Protein AF-M2P8V6-F1 (afdb_monomer_lite)

Foldseek 3Di:
DDDDDDDDDDDDDDDDDDDDDDDDDDDDDDDDPPPPPDPDPPPPPDDDDDDDDDDDDDDDDDDDDDDDDDDDDDDDPDDPPDPVVVPVPDDDADDPVLLPDACCVVDPPVVQVVLLVVLVVVCCVVPVDQDALVCLLVDLVNVLVSLLSLQVSQDPSDDQDPQSVDSVSSSVVSVHNVSSNVSSVCSVVSGSRSSNCVSVRRDDD

Structure (mmCIF, N/CA/C/O backbone):
data_AF-M2P8V6-F1
#
_entry.id   AF-M2P8V6-F1
#
loop_
_atom_site.group_PDB
_atom_site.id
_atom_site.type_symbol
_atom_site.label_atom_id
_atom_site.label_alt_id
_atom_site.label_comp_id
_atom_site.label_asym_id
_atom_site.label_entity_id
_atom_site.label_seq_id
_atom_site.pdbx_PDB_ins_code
_atom_site.Cartn_x
_atom_site.Cartn_y
_atom_site.Cartn_z
_atom_site.occupancy
_atom_site.B_iso_or_equiv
_atom_site.auth_seq_id
_atom_site.auth_comp_id
_atom_site.auth_asym_id
_atom_site.auth_atom_id
_atom_site.pdbx_PDB_model_num
ATOM 1 N N . MET A 1 1 ? -72.554 19.566 6.704 1.00 51.88 1 MET A N 1
ATOM 2 C CA . MET A 1 1 ? -71.281 19.139 6.091 1.00 51.88 1 MET A CA 1
ATOM 3 C C . MET A 1 1 ? -70.363 18.724 7.228 1.00 51.88 1 MET A C 1
ATOM 5 O O . MET A 1 1 ? -69.806 19.583 7.895 1.00 51.88 1 MET A O 1
ATOM 9 N N . SER A 1 2 ? -70.356 17.428 7.543 1.00 58.38 2 SER A N 1
ATOM 10 C CA . SER A 1 2 ? -69.587 16.847 8.649 1.00 58.38 2 SER A CA 1
ATOM 11 C C . SER A 1 2 ? -68.148 16.598 8.207 1.00 58.38 2 SER A C 1
ATOM 13 O O . SER A 1 2 ? -67.931 15.952 7.185 1.00 58.38 2 SER A O 1
ATOM 15 N N . GLY A 1 3 ? -67.188 17.128 8.966 1.00 57.91 3 GLY A N 1
ATOM 16 C CA . GLY A 1 3 ? -65.759 16.876 8.780 1.00 57.91 3 GLY A CA 1
ATOM 17 C C . GLY A 1 3 ? -65.324 15.526 9.372 1.00 57.91 3 GLY A C 1
ATOM 18 O O . GLY A 1 3 ? -65.994 15.013 10.274 1.00 57.91 3 GLY A O 1
ATOM 19 N N . PRO A 1 4 ? -64.230 14.930 8.867 1.00 63.84 4 PRO A N 1
ATOM 20 C CA . PRO A 1 4 ? -63.758 13.631 9.320 1.00 63.84 4 PRO A CA 1
ATOM 21 C C . PRO A 1 4 ? -63.082 13.703 10.694 1.00 63.84 4 PRO A C 1
ATOM 23 O O . PRO A 1 4 ? -62.292 14.594 11.001 1.00 63.84 4 PRO A O 1
ATOM 26 N N . ASN A 1 5 ? -63.429 12.709 11.504 1.00 57.97 5 ASN A N 1
ATOM 27 C CA . ASN A 1 5 ? -62.987 12.468 12.867 1.00 57.97 5 ASN A CA 1
ATOM 28 C C . ASN A 1 5 ? -61.669 11.672 12.821 1.00 57.97 5 ASN A C 1
ATOM 30 O O . ASN A 1 5 ? -61.663 10.524 12.379 1.00 57.97 5 ASN A O 1
ATOM 34 N N . VAL A 1 6 ? -60.551 12.285 13.217 1.00 65.88 6 VAL A N 1
ATOM 35 C CA . VAL A 1 6 ? -59.232 11.633 13.256 1.00 65.88 6 VAL A CA 1
ATOM 36 C C . VAL A 1 6 ? -59.025 11.041 14.648 1.00 65.88 6 VAL A C 1
ATOM 38 O O . VAL A 1 6 ? -58.855 11.767 15.626 1.00 65.88 6 VAL A O 1
ATOM 41 N N . GLN A 1 7 ? -59.054 9.711 14.741 1.00 67.44 7 GLN A N 1
ATOM 42 C CA . GLN A 1 7 ? -58.733 8.984 15.967 1.00 67.44 7 GLN A CA 1
ATOM 43 C C . GLN A 1 7 ? -57.213 8.875 16.138 1.00 67.44 7 GLN A C 1
ATOM 45 O O . GLN A 1 7 ? -56.509 8.339 15.286 1.00 67.44 7 GLN A O 1
ATOM 50 N N . VAL A 1 8 ? -56.720 9.376 17.270 1.00 63.84 8 VAL A N 1
ATOM 51 C CA . VAL A 1 8 ? -55.327 9.252 17.711 1.00 63.84 8 VAL A CA 1
ATOM 52 C C . VAL A 1 8 ? -55.149 7.895 18.392 1.00 63.84 8 VAL A C 1
ATOM 54 O O . VAL A 1 8 ? -55.662 7.673 19.488 1.00 63.84 8 VAL A O 1
ATOM 57 N N . VAL A 1 9 ? -54.411 6.985 17.756 1.00 67.25 9 VAL A N 1
ATOM 58 C CA . VAL A 1 9 ? -53.999 5.708 18.355 1.00 67.25 9 VAL A CA 1
ATOM 59 C C . VAL A 1 9 ? -52.747 5.954 19.203 1.00 67.25 9 VAL A C 1
ATOM 61 O O . VAL A 1 9 ? -51.675 6.242 18.676 1.00 67.25 9 VAL A O 1
ATOM 64 N N . ARG A 1 10 ? -52.884 5.871 20.533 1.00 62.72 10 ARG A N 1
ATOM 65 C CA . ARG A 1 10 ? -51.756 5.881 21.478 1.00 62.72 10 ARG A CA 1
ATOM 66 C C . ARG A 1 10 ? -51.149 4.479 21.554 1.00 62.72 10 ARG A C 1
ATOM 68 O O . ARG A 1 10 ? -51.825 3.543 21.969 1.00 62.72 10 ARG A O 1
ATOM 75 N N . GLY A 1 11 ? -49.886 4.356 21.151 1.00 63.06 11 GLY A N 1
ATOM 76 C CA . GLY A 1 11 ? -49.085 3.143 21.322 1.00 63.06 11 GLY A CA 1
ATOM 77 C C . GLY A 1 11 ? -48.671 2.898 22.784 1.00 63.06 11 GLY A C 1
ATOM 78 O O . GLY A 1 11 ? -48.750 3.815 23.609 1.00 63.06 11 GLY A O 1
ATOM 79 N N . PRO A 1 12 ? -48.261 1.661 23.116 1.00 65.69 12 PRO A N 1
ATOM 80 C CA . PRO A 1 12 ? -47.999 1.221 24.483 1.00 65.69 12 PRO A CA 1
ATOM 81 C C . PRO A 1 12 ? -46.753 1.879 25.088 1.00 65.69 12 PRO A C 1
ATOM 83 O O . PRO A 1 12 ? -45.728 2.044 24.429 1.00 65.69 12 PRO A O 1
ATOM 86 N N . GLN A 1 13 ? -46.860 2.237 26.369 1.00 56.25 13 GLN A N 1
ATOM 87 C CA . GLN A 1 13 ? -45.758 2.762 27.166 1.00 56.25 13 GLN A CA 1
ATOM 88 C C . GLN A 1 13 ? -44.755 1.651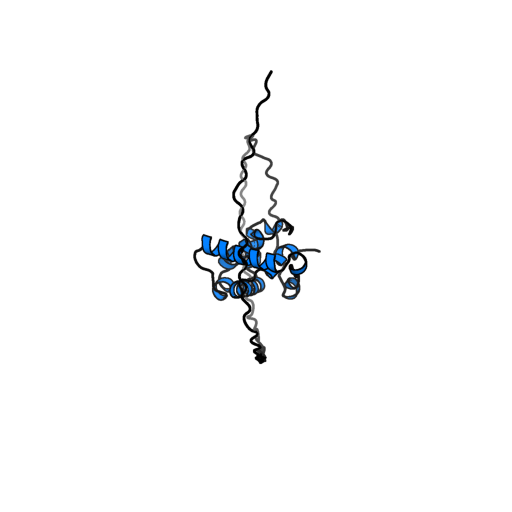 27.489 1.00 56.25 13 GLN A C 1
ATOM 90 O O . GLN A 1 13 ? -45.122 0.627 28.063 1.00 56.25 13 GLN A O 1
ATOM 95 N N . LEU A 1 14 ? -43.493 1.870 27.121 1.00 58.84 14 LEU A N 1
ATOM 96 C CA . LEU A 1 14 ? -42.365 1.050 27.549 1.00 58.84 14 LEU A CA 1
ATOM 97 C C . LEU A 1 14 ? -41.998 1.439 28.980 1.00 58.84 14 LEU A C 1
ATOM 99 O O . LEU A 1 14 ? -41.488 2.527 29.243 1.00 58.84 14 LEU A O 1
ATOM 103 N N . SER A 1 15 ? -42.317 0.535 29.897 1.00 62.66 15 SER A N 1
ATOM 104 C CA . SER A 1 15 ? -41.982 0.611 31.309 1.00 62.66 15 SER A CA 1
ATOM 105 C C . SER A 1 15 ? -40.469 0.629 31.510 1.00 62.66 15 SER A C 1
ATOM 107 O O . SER A 1 15 ? -39.741 -0.213 30.988 1.00 62.66 15 SER A O 1
ATOM 109 N N . HIS A 1 16 ? -40.040 1.593 32.317 1.00 58.75 16 HIS A N 1
ATOM 110 C CA . HIS A 1 16 ? -38.732 1.696 32.944 1.00 58.75 16 HIS A CA 1
ATOM 111 C C . HIS A 1 16 ? -38.284 0.349 33.528 1.00 58.75 16 HIS A C 1
ATOM 113 O O . HIS A 1 16 ? -38.955 -0.208 34.396 1.00 58.75 16 HIS A O 1
ATOM 119 N N . MET A 1 17 ? -37.129 -0.140 33.087 1.00 58.69 17 MET A N 1
ATOM 120 C CA . MET A 1 17 ? -36.418 -1.239 33.730 1.00 58.69 17 MET A CA 1
ATOM 121 C C . MET A 1 17 ? -35.000 -0.738 34.016 1.00 58.69 17 MET A C 1
ATOM 123 O O . MET A 1 17 ? -34.158 -0.680 33.124 1.00 58.69 17 MET A O 1
ATOM 127 N N . GLN A 1 18 ? -34.785 -0.269 35.248 1.00 61.22 18 GLN A N 1
ATOM 128 C CA . GLN A 1 18 ? -33.459 -0.042 35.819 1.00 61.22 18 GLN A CA 1
ATOM 129 C C . GLN A 1 18 ? -32.931 -1.386 36.335 1.00 61.22 18 GLN A C 1
ATOM 131 O O . GLN A 1 18 ? -33.630 -2.034 37.116 1.00 61.22 18 GLN A O 1
ATOM 136 N N . PRO A 1 19 ? -31.720 -1.807 35.953 1.00 65.94 19 PRO A N 1
ATOM 137 C CA . PRO A 1 19 ? -30.948 -2.743 36.744 1.00 65.94 19 PRO A CA 1
ATOM 138 C C . PRO A 1 19 ? -29.992 -1.963 37.653 1.00 65.94 19 PRO A C 1
ATOM 140 O O . PRO A 1 19 ? -28.977 -1.432 37.202 1.00 65.94 19 PRO A O 1
ATOM 143 N N . ASP A 1 20 ? -30.335 -1.919 38.939 1.00 57.00 20 ASP A N 1
ATOM 144 C CA . ASP A 1 20 ? -29.388 -1.661 40.020 1.00 57.00 20 ASP A CA 1
ATOM 145 C C . ASP A 1 20 ? -28.419 -2.848 40.093 1.00 57.00 20 ASP A C 1
ATOM 147 O O . ASP A 1 20 ? -28.770 -3.924 40.578 1.00 57.00 20 ASP A O 1
ATOM 151 N N . HIS A 1 21 ? -27.198 -2.663 39.599 1.00 59.66 21 HIS A N 1
ATOM 152 C CA . HIS A 1 21 ? -26.078 -3.536 39.930 1.00 59.66 21 HIS A CA 1
ATOM 153 C C . HIS A 1 21 ? -24.913 -2.696 40.435 1.00 59.66 21 HIS A C 1
ATOM 155 O O . HIS A 1 21 ? -24.010 -2.294 39.707 1.00 59.66 21 HIS A O 1
ATOM 161 N N . ASP A 1 22 ? -25.000 -2.452 41.736 1.00 55.44 22 ASP A N 1
ATOM 162 C CA . ASP A 1 22 ? -23.905 -2.133 42.630 1.00 55.44 22 ASP A CA 1
ATOM 163 C C . ASP A 1 22 ? -23.050 -3.402 42.809 1.00 55.44 22 ASP A C 1
ATOM 165 O O . ASP A 1 22 ? -23.481 -4.375 43.432 1.00 55.44 22 ASP A O 1
ATOM 169 N N . LEU A 1 23 ? -21.869 -3.435 42.191 1.00 60.88 23 LEU A N 1
ATOM 170 C CA . LEU A 1 23 ? -20.838 -4.437 42.454 1.00 60.88 23 LEU A CA 1
ATOM 171 C C . LEU A 1 23 ? -19.469 -3.756 42.473 1.00 60.88 23 LEU A C 1
ATOM 173 O O . LEU A 1 23 ? -18.824 -3.579 41.447 1.00 60.88 23 LEU A O 1
ATOM 177 N N . GLY A 1 24 ? -19.053 -3.407 43.687 1.00 52.62 24 GLY A N 1
ATOM 178 C CA . GLY A 1 24 ? -17.783 -3.867 44.241 1.00 52.62 24 GLY A CA 1
ATOM 179 C C . GLY A 1 24 ? -16.520 -3.467 43.488 1.00 52.62 24 GLY A C 1
ATOM 180 O O . GLY A 1 24 ? -16.058 -4.169 42.593 1.00 52.62 24 GLY A O 1
ATOM 181 N N . TYR A 1 25 ? -15.901 -2.401 43.985 1.00 50.88 25 TYR A N 1
ATOM 182 C CA . TYR A 1 25 ? -14.478 -2.121 43.859 1.00 50.88 25 TYR A CA 1
ATOM 183 C C . TYR A 1 25 ? -13.637 -3.382 44.118 1.00 50.88 25 TYR A C 1
ATOM 185 O O . TYR A 1 25 ? -13.677 -3.952 45.208 1.00 50.88 25 TYR A O 1
ATOM 193 N N . LEU A 1 26 ? -12.842 -3.781 43.128 1.00 58.66 26 LEU A N 1
ATOM 194 C CA . LEU A 1 26 ? -11.625 -4.555 43.338 1.00 58.66 26 LEU A CA 1
ATOM 195 C C . LEU A 1 26 ? -10.467 -3.711 42.809 1.00 58.66 26 LEU A C 1
ATOM 197 O O . LEU A 1 26 ? -10.142 -3.732 41.624 1.00 58.66 26 LEU A O 1
ATOM 201 N N . GLU A 1 27 ? -9.887 -2.937 43.725 1.00 51.12 27 GLU A N 1
ATOM 202 C CA . GLU A 1 27 ? -8.493 -2.514 43.651 1.00 51.12 27 GLU A CA 1
ATOM 203 C C . GLU A 1 27 ? -7.631 -3.766 43.459 1.00 51.12 27 GLU A C 1
ATOM 205 O O . GLU A 1 27 ? -7.578 -4.634 44.327 1.00 51.12 27 GLU A O 1
ATOM 210 N N . ASN A 1 28 ? -6.964 -3.866 42.314 1.00 59.41 28 ASN A N 1
ATOM 211 C CA . ASN A 1 28 ? -5.775 -4.691 42.172 1.00 59.41 28 ASN A CA 1
ATOM 212 C C . ASN A 1 28 ? -4.669 -3.790 41.635 1.00 59.41 28 ASN A C 1
ATOM 214 O O . ASN A 1 28 ? -4.475 -3.644 40.429 1.00 59.41 28 ASN A O 1
ATOM 218 N N . ASP A 1 29 ? -3.967 -3.178 42.583 1.00 53.47 29 ASP A N 1
ATOM 219 C CA . ASP A 1 29 ? -2.596 -2.727 42.420 1.00 53.47 29 ASP A CA 1
ATOM 220 C C . ASP A 1 29 ? -1.706 -3.921 42.056 1.00 53.47 29 ASP A C 1
ATOM 222 O O . ASP A 1 29 ? -1.505 -4.828 42.865 1.00 53.47 29 ASP A O 1
ATOM 226 N N . ALA A 1 30 ? -1.119 -3.893 40.861 1.00 57.97 30 ALA A N 1
ATOM 227 C CA . ALA A 1 30 ? 0.222 -4.422 40.636 1.00 57.97 30 ALA A CA 1
ATOM 228 C C . ALA A 1 30 ? 0.813 -3.831 39.342 1.00 57.97 30 ALA A C 1
ATOM 230 O O . ALA A 1 30 ? 0.340 -4.151 38.249 1.00 57.97 30 ALA A O 1
ATOM 231 N N . PRO A 1 31 ? 1.869 -3.003 39.424 1.00 56.69 31 PRO A N 1
ATOM 232 C CA . PRO A 1 31 ? 2.644 -2.614 38.257 1.00 56.69 31 PRO A CA 1
ATOM 233 C C . PRO A 1 31 ? 3.556 -3.779 37.853 1.00 56.69 31 PRO A C 1
ATOM 235 O O . PRO A 1 31 ? 4.518 -4.089 38.555 1.00 56.69 31 PRO A O 1
ATOM 238 N N . SER A 1 32 ? 3.288 -4.431 36.717 1.00 50.69 32 SER A N 1
ATOM 239 C CA . SER A 1 32 ? 4.299 -5.291 36.097 1.00 50.69 32 SER A CA 1
ATOM 240 C C . SER A 1 32 ? 5.254 -4.415 35.292 1.00 50.69 32 SER A C 1
ATOM 242 O O . SER A 1 32 ? 4.956 -3.990 34.176 1.00 50.69 32 SER A O 1
ATOM 244 N N . THR A 1 33 ? 6.407 -4.135 35.882 1.00 53.59 33 THR A N 1
ATOM 245 C CA . THR A 1 33 ? 7.616 -3.694 35.194 1.00 53.59 33 THR A CA 1
ATOM 246 C C . THR A 1 33 ? 7.959 -4.693 34.091 1.00 53.59 33 THR A C 1
ATOM 248 O O . THR A 1 33 ? 8.507 -5.762 34.350 1.00 53.59 33 THR A O 1
ATOM 251 N N . TYR A 1 34 ? 7.636 -4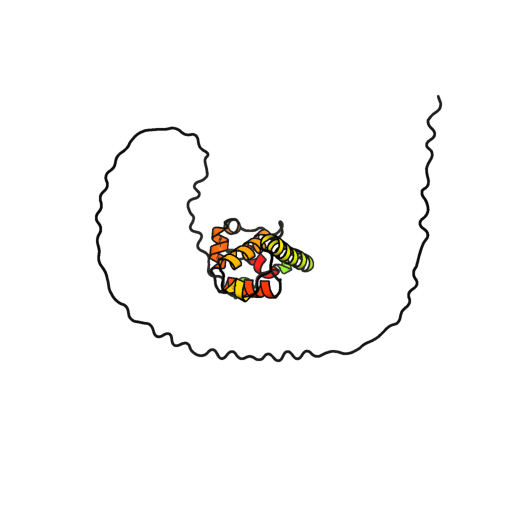.349 32.845 1.00 47.22 34 TYR A N 1
ATOM 252 C CA . TYR A 1 34 ? 8.252 -4.988 31.691 1.00 47.22 34 TYR A CA 1
ATOM 253 C C . TYR A 1 34 ? 9.597 -4.295 31.457 1.00 47.22 34 TYR A C 1
ATOM 255 O O . TYR A 1 34 ? 9.673 -3.250 30.810 1.00 47.22 34 TYR A O 1
ATOM 263 N N . SER A 1 35 ? 10.647 -4.848 32.067 1.00 54.28 35 SER A N 1
ATOM 264 C CA . SER A 1 35 ? 12.033 -4.566 31.695 1.00 54.28 35 SER A CA 1
ATOM 265 C C . SER A 1 35 ? 12.248 -5.050 30.264 1.00 54.28 35 SER A C 1
ATOM 267 O O . SER A 1 35 ? 12.421 -6.241 30.022 1.00 54.28 35 SER A O 1
ATOM 269 N N . SER A 1 36 ? 12.204 -4.120 29.315 1.00 54.72 36 SER A N 1
ATOM 270 C CA . SER A 1 36 ? 12.684 -4.338 27.954 1.00 54.72 36 SER A CA 1
ATOM 271 C C . SER A 1 36 ? 14.189 -4.072 27.924 1.00 54.72 36 SER A C 1
ATOM 273 O O . SER A 1 36 ? 14.628 -3.017 27.475 1.00 54.72 36 SER A O 1
ATO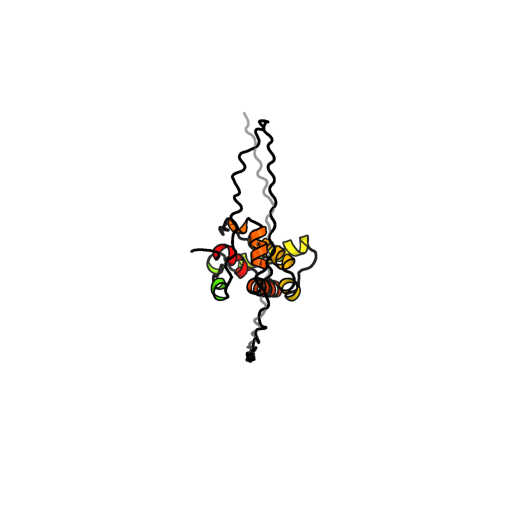M 275 N N . GLU A 1 37 ? 14.971 -5.021 28.434 1.00 63.31 37 GLU A N 1
ATOM 276 C CA . GLU A 1 37 ? 16.395 -5.136 28.117 1.00 63.31 37 GLU A CA 1
ATOM 277 C C . GLU A 1 37 ? 16.505 -5.786 26.730 1.00 63.31 37 GLU A C 1
ATOM 279 O O . GLU A 1 37 ? 16.457 -7.005 26.594 1.00 63.31 37 GLU A O 1
ATOM 284 N N . PHE A 1 38 ? 16.582 -4.956 25.692 1.00 46.56 38 PHE A N 1
ATOM 285 C CA . PHE A 1 38 ? 17.080 -5.342 24.371 1.00 46.56 38 PHE A CA 1
ATOM 286 C C . PHE A 1 38 ? 18.173 -4.341 23.988 1.00 46.56 38 PHE A C 1
ATOM 288 O O . PHE A 1 38 ? 17.995 -3.482 23.127 1.00 46.56 38 PHE A O 1
ATOM 295 N N . ASP A 1 39 ? 19.295 -4.441 24.699 1.00 55.41 39 ASP A N 1
ATOM 296 C CA . ASP A 1 39 ? 20.601 -4.056 24.177 1.00 55.41 39 ASP A CA 1
ATOM 297 C C . ASP A 1 39 ? 21.093 -5.223 23.313 1.00 55.41 39 ASP A C 1
ATOM 299 O O . ASP A 1 39 ? 21.763 -6.130 23.798 1.00 55.41 39 ASP A O 1
ATOM 303 N N . ASP A 1 40 ? 20.720 -5.221 22.034 1.00 56.84 40 ASP A N 1
ATOM 304 C CA . ASP A 1 40 ? 21.456 -5.966 21.013 1.00 56.84 40 ASP A CA 1
ATOM 305 C C . ASP A 1 40 ? 22.242 -4.944 20.184 1.00 56.84 40 ASP A C 1
ATOM 307 O O . ASP A 1 40 ? 21.760 -4.380 19.196 1.00 56.84 40 ASP A O 1
ATOM 311 N N . GLU A 1 41 ? 23.473 -4.689 20.634 1.00 57.66 41 GLU A N 1
ATOM 312 C CA . GLU A 1 41 ? 24.567 -4.206 19.795 1.00 57.66 41 GLU A CA 1
ATOM 313 C C . GLU A 1 41 ? 24.711 -5.164 18.605 1.00 57.66 41 GLU A C 1
ATOM 315 O O . GLU A 1 41 ? 25.293 -6.244 18.703 1.00 57.66 41 GLU A O 1
ATOM 320 N N . VAL A 1 42 ? 24.174 -4.778 17.451 1.00 56.41 42 VAL A N 1
ATOM 321 C CA . VAL A 1 42 ? 24.564 -5.403 16.189 1.00 56.41 42 VAL A CA 1
ATOM 322 C C . VAL A 1 42 ? 25.919 -4.843 15.779 1.00 56.41 42 VAL A C 1
ATOM 324 O O . VAL A 1 42 ? 26.028 -3.782 15.167 1.00 56.41 42 VAL A O 1
ATOM 327 N N . ASP A 1 43 ? 26.950 -5.592 16.157 1.00 53.81 43 ASP A N 1
ATOM 328 C CA . ASP A 1 43 ? 28.332 -5.448 15.717 1.00 53.81 43 ASP A CA 1
ATOM 329 C C . ASP A 1 43 ? 28.369 -5.466 14.176 1.00 53.81 43 ASP A C 1
ATOM 331 O O . ASP A 1 43 ? 28.192 -6.500 13.521 1.00 53.81 43 ASP A O 1
ATOM 335 N N . LEU A 1 44 ? 28.523 -4.282 13.577 1.00 51.91 44 LEU A N 1
ATOM 336 C CA . LEU A 1 44 ? 28.629 -4.081 12.133 1.00 51.91 44 LEU A CA 1
ATOM 337 C C . LEU A 1 44 ? 30.011 -4.567 11.679 1.00 51.91 44 LEU A C 1
ATOM 339 O O . LEU A 1 44 ? 30.949 -3.793 11.484 1.00 51.91 44 LEU A O 1
ATOM 343 N N . ALA A 1 45 ? 30.139 -5.885 11.534 1.00 56.16 45 ALA A N 1
ATOM 344 C CA . ALA A 1 45 ? 31.318 -6.511 10.971 1.00 56.16 45 ALA A CA 1
ATOM 345 C C . ALA A 1 45 ? 31.553 -5.991 9.544 1.00 56.16 45 ALA A C 1
ATOM 347 O O . ALA A 1 45 ? 30.763 -6.187 8.622 1.00 56.16 45 ALA A O 1
ATOM 348 N N . HIS A 1 46 ? 32.679 -5.299 9.430 1.00 51.78 46 HIS A N 1
ATOM 349 C CA . HIS A 1 46 ? 33.389 -4.834 8.253 1.00 51.78 46 HIS A CA 1
ATOM 350 C C . HIS A 1 46 ? 33.295 -5.814 7.065 1.00 51.78 46 HIS A C 1
ATOM 352 O O . HIS A 1 46 ? 34.018 -6.807 7.002 1.00 51.78 46 HIS A O 1
ATOM 358 N N . VAL A 1 47 ? 32.411 -5.525 6.104 1.00 47.75 47 VAL A N 1
ATOM 359 C CA . VAL A 1 47 ? 32.407 -6.197 4.799 1.00 47.75 47 VAL A CA 1
ATOM 360 C C . VAL A 1 47 ? 33.461 -5.516 3.934 1.00 47.75 47 VAL A C 1
ATOM 362 O O . VAL A 1 47 ? 33.249 -4.421 3.416 1.00 47.75 47 VAL A O 1
ATOM 365 N N . VAL A 1 48 ? 34.618 -6.164 3.817 1.00 55.25 48 VAL A N 1
ATOM 366 C CA . VAL A 1 48 ? 35.625 -5.856 2.801 1.00 55.25 48 VAL A CA 1
ATOM 367 C C . VAL A 1 48 ? 35.040 -6.288 1.459 1.00 55.25 48 VAL A C 1
ATOM 369 O O . VAL A 1 48 ? 34.904 -7.478 1.185 1.00 55.25 48 VAL A O 1
ATOM 372 N N . VAL A 1 49 ? 34.629 -5.310 0.656 1.00 56.06 49 VAL A N 1
ATOM 373 C CA . VAL A 1 49 ? 34.291 -5.513 -0.753 1.00 56.06 49 VAL A CA 1
ATOM 374 C C . VAL A 1 49 ? 35.617 -5.567 -1.505 1.00 56.06 49 VAL A C 1
ATOM 376 O O . VAL A 1 49 ? 36.253 -4.537 -1.708 1.00 56.06 49 VAL A O 1
ATOM 379 N N . GLU A 1 50 ? 36.070 -6.771 -1.850 1.00 59.38 50 GLU A N 1
ATOM 380 C CA . GLU A 1 50 ? 37.111 -6.939 -2.864 1.00 59.38 50 GLU A CA 1
ATOM 381 C C . GLU A 1 50 ? 36.459 -6.743 -4.239 1.00 59.38 50 GLU A C 1
ATOM 383 O O . GLU A 1 50 ? 35.566 -7.499 -4.625 1.00 59.38 50 GLU A O 1
ATOM 388 N N . GLU A 1 51 ? 36.865 -5.681 -4.937 1.00 65.25 51 GLU A N 1
ATOM 389 C CA . GLU A 1 51 ? 36.510 -5.423 -6.334 1.00 65.25 51 GLU A CA 1
ATOM 390 C C . GLU A 1 51 ? 37.177 -6.470 -7.241 1.00 65.25 51 GLU A C 1
ATOM 392 O O . GLU A 1 51 ? 38.397 -6.635 -7.172 1.00 65.25 51 GLU A O 1
ATOM 397 N N . PRO A 1 52 ? 36.427 -7.179 -8.101 1.00 63.47 52 PRO A N 1
ATOM 398 C CA . PRO A 1 52 ? 37.022 -7.926 -9.196 1.00 63.47 52 PRO A CA 1
ATOM 399 C C . PRO A 1 52 ? 37.268 -7.021 -10.410 1.00 63.47 52 PRO A C 1
ATOM 401 O O . PRO A 1 52 ? 36.369 -6.325 -10.881 1.00 63.47 52 PRO A O 1
ATOM 404 N N . ASP A 1 53 ? 38.506 -7.100 -10.898 1.00 54.44 53 ASP A N 1
ATOM 405 C CA . ASP A 1 53 ? 39.062 -6.453 -12.084 1.00 54.44 53 ASP A CA 1
ATOM 406 C C . ASP A 1 53 ? 38.211 -6.607 -13.362 1.00 54.44 53 ASP A C 1
ATOM 408 O O . ASP A 1 53 ? 37.662 -7.674 -13.657 1.00 54.44 53 ASP A O 1
ATOM 412 N N . ASP A 1 54 ? 38.198 -5.529 -14.154 1.00 56.88 54 ASP A N 1
ATOM 413 C CA . ASP A 1 54 ? 37.696 -5.434 -15.529 1.00 56.88 54 ASP A CA 1
ATOM 414 C C . ASP A 1 54 ? 38.150 -6.590 -16.432 1.00 56.88 54 ASP A C 1
ATOM 416 O O . ASP A 1 54 ? 39.317 -7.005 -16.400 1.00 56.88 54 ASP A O 1
ATOM 420 N N . PRO A 1 55 ? 37.286 -7.007 -17.378 1.00 61.19 55 PRO A N 1
ATOM 421 C CA . PRO A 1 55 ? 37.834 -7.300 -18.696 1.00 61.19 55 PRO A CA 1
ATOM 422 C C . PRO A 1 55 ? 36.952 -6.872 -19.892 1.00 61.19 55 PRO A C 1
ATOM 424 O O . PRO A 1 55 ? 35.841 -7.352 -20.094 1.00 61.19 55 PRO A O 1
ATOM 427 N N . VAL A 1 56 ? 37.617 -6.087 -20.748 1.00 59.28 56 VAL A N 1
ATOM 428 C CA . VAL A 1 56 ? 37.651 -6.050 -22.229 1.00 59.28 56 VAL A CA 1
ATOM 429 C C . VAL A 1 56 ? 36.450 -5.593 -23.068 1.00 59.28 56 VAL A C 1
ATOM 431 O O . VAL A 1 56 ? 35.387 -6.207 -23.116 1.00 59.28 56 VAL A O 1
ATOM 434 N N . ASP A 1 57 ? 36.773 -4.586 -23.888 1.00 52.19 57 ASP A N 1
ATOM 435 C CA . ASP A 1 57 ? 36.185 -4.224 -25.175 1.00 52.19 57 ASP A CA 1
ATOM 436 C C . ASP A 1 57 ? 35.783 -5.430 -26.040 1.00 52.19 57 ASP A C 1
ATOM 438 O O . ASP A 1 57 ? 36.584 -6.333 -26.303 1.00 52.19 57 ASP A O 1
ATOM 442 N N . SER A 1 58 ? 34.578 -5.363 -26.610 1.00 58.50 58 SER A N 1
ATOM 443 C CA . SER A 1 58 ? 34.280 -6.043 -27.871 1.00 58.50 58 SER A CA 1
ATOM 444 C C . SER A 1 58 ? 33.507 -5.122 -28.812 1.00 58.50 58 SER A C 1
ATOM 446 O O . SER A 1 58 ? 32.323 -4.838 -28.658 1.00 58.50 58 SER A O 1
ATOM 448 N N . ASP A 1 59 ? 34.274 -4.647 -29.783 1.00 53.53 59 ASP A N 1
ATOM 449 C CA . ASP A 1 59 ? 33.894 -4.053 -31.052 1.00 53.53 59 ASP A CA 1
ATOM 450 C C . ASP A 1 59 ? 33.072 -5.061 -31.877 1.00 53.53 59 ASP A C 1
ATOM 452 O O . ASP A 1 59 ? 33.548 -6.164 -32.159 1.00 53.53 59 ASP A O 1
ATOM 456 N N . TYR A 1 60 ? 31.841 -4.709 -32.255 1.00 59.62 60 TYR A N 1
ATOM 457 C CA . TYR A 1 60 ? 31.154 -5.356 -33.374 1.00 59.62 60 TYR A CA 1
ATOM 458 C C . TYR A 1 60 ? 30.151 -4.393 -34.012 1.00 59.62 60 TYR A C 1
ATOM 460 O O . TYR A 1 60 ? 29.066 -4.137 -33.487 1.00 59.62 60 TYR A O 1
ATOM 468 N N . GLY A 1 61 ? 30.548 -3.846 -35.160 1.00 51.12 61 GLY A N 1
ATOM 469 C CA . GLY A 1 61 ? 29.675 -3.091 -36.044 1.00 51.12 61 GLY A CA 1
ATOM 470 C C . GLY A 1 61 ? 28.525 -3.942 -36.582 1.00 51.12 61 GLY A C 1
ATOM 471 O O . GLY A 1 61 ? 28.654 -5.148 -36.793 1.00 51.12 61 GLY A O 1
ATOM 472 N N . SER A 1 62 ? 27.401 -3.282 -36.840 1.00 61.44 62 SER A N 1
ATOM 473 C CA . SER A 1 62 ? 26.355 -3.819 -37.699 1.00 61.44 62 SER A CA 1
ATOM 474 C C . SER A 1 62 ? 25.769 -2.675 -38.512 1.00 61.44 62 SER A C 1
ATOM 476 O O . SER A 1 62 ? 24.956 -1.893 -38.024 1.00 61.44 62 SER A O 1
ATOM 478 N N . ASP A 1 63 ? 26.223 -2.595 -39.757 1.00 54.00 63 ASP A N 1
ATOM 479 C CA . ASP A 1 63 ? 25.524 -1.915 -40.833 1.00 54.00 63 ASP A CA 1
ATOM 480 C C . ASP A 1 63 ? 24.247 -2.708 -41.140 1.00 54.00 63 ASP A C 1
ATOM 482 O O . ASP A 1 63 ? 24.326 -3.901 -41.435 1.00 54.00 63 ASP A O 1
ATOM 486 N N . ASP A 1 64 ? 23.079 -2.069 -41.117 1.00 59.44 64 ASP A N 1
ATOM 487 C CA . ASP A 1 64 ? 21.993 -2.496 -41.998 1.00 59.44 64 ASP A CA 1
ATOM 488 C C . ASP A 1 64 ? 21.148 -1.295 -42.423 1.00 59.44 64 ASP A C 1
ATOM 490 O O . ASP A 1 64 ? 20.559 -0.575 -41.613 1.00 59.44 64 ASP A O 1
ATOM 494 N N . ALA A 1 65 ? 21.156 -1.065 -43.729 1.00 56.91 65 ALA A N 1
ATOM 495 C CA . ALA A 1 65 ? 20.391 -0.049 -44.415 1.00 56.91 65 ALA A CA 1
ATOM 496 C C . ALA A 1 65 ? 19.100 -0.699 -44.914 1.00 56.91 65 ALA A C 1
ATOM 498 O O . ALA A 1 65 ? 19.139 -1.616 -45.731 1.00 56.91 65 ALA A O 1
ATOM 499 N N . SER A 1 66 ? 17.949 -0.186 -44.481 1.00 55.66 66 SER A N 1
ATOM 500 C CA . SER A 1 66 ? 16.669 -0.532 -45.095 1.00 55.66 66 SER A CA 1
ATOM 501 C C . SER A 1 66 ? 15.943 0.734 -45.524 1.00 55.66 66 SER A C 1
ATOM 503 O O . SER A 1 66 ? 15.327 1.438 -44.728 1.00 55.66 66 SER A O 1
ATOM 505 N N . GLU A 1 67 ? 16.059 1.023 -46.818 1.00 57.41 67 GLU A N 1
ATOM 506 C CA . GLU A 1 67 ? 15.175 1.928 -47.538 1.00 57.41 67 GLU A CA 1
ATOM 507 C C . GLU A 1 67 ? 13.916 1.146 -47.934 1.00 57.41 67 GLU A C 1
ATOM 509 O O . GLU A 1 67 ? 13.992 0.124 -48.617 1.00 57.41 67 GLU A O 1
ATOM 514 N N . GLY A 1 68 ? 12.750 1.620 -47.499 1.00 49.50 68 GLY A N 1
ATOM 515 C CA . GLY A 1 68 ? 11.468 0.970 -47.752 1.00 49.50 68 GLY A CA 1
ATOM 516 C C . GLY A 1 68 ? 10.317 1.965 -47.692 1.00 49.50 68 GLY A C 1
ATOM 517 O O . GLY A 1 68 ? 9.679 2.133 -46.662 1.00 49.50 68 GLY A O 1
ATOM 518 N N . SER A 1 69 ? 10.092 2.632 -48.821 1.00 55.38 69 SER A N 1
ATOM 519 C CA . SER A 1 69 ? 8.922 3.450 -49.156 1.00 55.38 69 SER A CA 1
ATOM 520 C C . SER A 1 69 ? 7.624 2.641 -49.099 1.00 55.38 69 SER A C 1
ATOM 522 O O . SER A 1 69 ? 7.595 1.568 -49.693 1.00 55.38 69 SER A O 1
ATOM 524 N N . LEU A 1 70 ? 6.558 3.197 -48.504 1.00 59.28 70 LEU A N 1
ATOM 525 C CA . LEU A 1 70 ? 5.174 3.058 -48.980 1.00 59.28 70 LEU A CA 1
ATOM 526 C C . LEU A 1 70 ? 4.353 4.299 -48.581 1.00 59.28 70 LEU A C 1
ATOM 528 O O . LEU A 1 70 ? 4.211 4.619 -47.404 1.00 59.28 70 LEU A O 1
ATOM 532 N N . ASP A 1 71 ? 3.851 4.983 -49.604 1.00 54.66 71 ASP A N 1
ATOM 533 C CA . ASP A 1 71 ? 2.781 5.979 -49.554 1.00 54.66 71 ASP A CA 1
ATOM 534 C C . ASP A 1 71 ? 1.410 5.306 -49.327 1.00 54.66 71 ASP A C 1
ATOM 536 O O . ASP A 1 71 ? 1.220 4.135 -49.662 1.00 54.66 71 ASP A O 1
ATOM 540 N N . ASP A 1 72 ? 0.451 6.140 -48.916 1.00 54.25 72 ASP A N 1
ATOM 541 C CA . ASP A 1 72 ? -0.987 6.084 -49.238 1.00 54.25 72 ASP A CA 1
ATOM 542 C C . ASP A 1 72 ? -1.995 5.625 -48.152 1.00 54.25 72 ASP A C 1
ATOM 544 O O . ASP A 1 72 ? -2.244 4.448 -47.905 1.00 54.25 72 ASP A O 1
ATOM 548 N N . THR A 1 73 ? -2.576 6.664 -47.540 1.00 57.06 73 THR A N 1
ATOM 549 C CA . THR A 1 73 ? -3.974 6.914 -47.136 1.00 57.06 73 THR A CA 1
ATOM 550 C C . THR A 1 73 ? -4.852 5.817 -46.516 1.00 57.06 73 THR A C 1
ATOM 552 O O . THR A 1 73 ? -5.344 4.903 -47.171 1.00 57.06 73 THR A O 1
ATOM 555 N N . SER A 1 74 ? -5.285 6.090 -45.281 1.00 59.78 74 SER A N 1
ATOM 556 C CA . SER A 1 74 ? -6.695 5.945 -44.896 1.00 59.78 74 SER A CA 1
ATOM 557 C C . SER A 1 74 ? -6.997 6.741 -43.627 1.00 59.78 74 SER A C 1
ATOM 559 O O . SER A 1 74 ? -6.426 6.496 -42.568 1.00 59.78 74 SER A O 1
ATOM 561 N N . ASP A 1 75 ? -7.897 7.701 -43.802 1.00 56.06 75 ASP A N 1
ATOM 562 C CA . ASP A 1 75 ? -8.628 8.477 -42.805 1.00 56.06 75 ASP A CA 1
ATOM 563 C C . ASP A 1 75 ? -9.357 7.515 -41.842 1.00 56.06 75 ASP A C 1
ATOM 565 O O . ASP A 1 75 ? -10.268 6.799 -42.265 1.00 56.06 75 ASP A O 1
ATOM 569 N N . ASP A 1 76 ? -8.961 7.469 -40.568 1.00 56.94 76 ASP A N 1
ATOM 570 C CA . ASP A 1 76 ? -9.789 6.900 -39.500 1.00 56.94 76 ASP A CA 1
ATOM 571 C C . ASP A 1 76 ? -9.849 7.884 -38.335 1.00 56.94 76 ASP A C 1
ATOM 573 O O . ASP A 1 76 ? -8.855 8.223 -37.693 1.00 56.94 76 ASP A O 1
ATOM 577 N N . SER A 1 77 ? -11.059 8.384 -38.108 1.00 64.12 77 SER A N 1
ATOM 578 C CA . SER A 1 77 ? -11.414 9.241 -36.987 1.00 64.12 77 SER A CA 1
ATOM 579 C C . SER A 1 77 ? -11.428 8.408 -35.707 1.00 64.12 77 SER A C 1
ATOM 581 O O . SER A 1 77 ? -12.479 7.950 -35.262 1.00 64.12 77 SER A O 1
ATOM 583 N N . GLY A 1 78 ? -10.256 8.216 -35.111 1.00 50.28 78 GLY A N 1
ATOM 584 C CA . GLY A 1 78 ? -10.078 7.546 -33.831 1.00 50.28 78 GLY A CA 1
ATOM 585 C C . GLY A 1 78 ? -9.478 8.509 -32.821 1.00 50.28 78 GLY A C 1
ATOM 586 O O . GLY A 1 78 ? -8.302 8.814 -32.920 1.00 50.28 78 GLY A O 1
ATOM 587 N N . ALA A 1 79 ? -10.328 8.995 -31.912 1.00 54.16 79 ALA A N 1
ATOM 588 C CA . ALA A 1 79 ? -10.031 9.584 -30.606 1.00 54.16 79 ALA A CA 1
ATOM 589 C C . ALA A 1 79 ? -8.608 10.132 -30.385 1.00 54.16 79 ALA A C 1
ATOM 591 O O . ALA A 1 79 ? -7.644 9.378 -30.308 1.00 54.16 79 ALA A O 1
ATOM 592 N N . ASP A 1 80 ? -8.551 11.440 -30.141 1.00 47.56 80 ASP A N 1
ATOM 593 C CA . ASP A 1 80 ? -7.483 12.164 -29.445 1.00 47.56 80 ASP A CA 1
ATOM 594 C C . ASP A 1 80 ? -7.261 11.517 -28.053 1.00 47.56 80 ASP A C 1
ATOM 596 O O . ASP A 1 80 ? -7.750 11.985 -27.025 1.00 47.56 80 ASP A O 1
ATOM 600 N N . PHE A 1 81 ? -6.636 10.338 -28.025 1.00 53.94 81 PHE A N 1
ATOM 601 C CA . PHE A 1 81 ? -5.944 9.840 -26.852 1.00 53.94 81 PHE A CA 1
ATOM 602 C C . PHE A 1 81 ? -4.671 10.650 -26.824 1.00 53.94 81 PHE A C 1
ATOM 604 O O . PHE A 1 81 ? -3.786 10.454 -27.656 1.00 53.94 81 PHE A O 1
ATOM 611 N N . GLU A 1 82 ? -4.681 11.622 -25.918 1.00 54.16 82 GLU A N 1
ATOM 612 C CA . GLU A 1 82 ? -3.526 12.413 -25.550 1.00 54.16 82 GLU A CA 1
ATOM 613 C C . GLU A 1 82 ? -2.284 11.530 -25.602 1.00 54.16 82 GLU A C 1
ATOM 615 O O . GLU A 1 82 ? -2.279 10.416 -25.078 1.00 54.16 82 GLU A O 1
ATOM 620 N N . ASP A 1 83 ? -1.286 12.041 -26.313 1.00 47.44 83 ASP A N 1
ATOM 621 C CA . ASP A 1 83 ? 0.105 11.632 -26.295 1.00 47.44 83 ASP A CA 1
ATOM 622 C C . ASP A 1 83 ? 0.532 11.334 -24.846 1.00 47.44 83 ASP A C 1
ATOM 624 O O . ASP A 1 83 ? 1.052 12.195 -24.133 1.00 47.44 83 ASP A O 1
ATOM 628 N N . ASP A 1 84 ? 0.281 10.094 -24.405 1.00 52.91 84 ASP A N 1
ATOM 629 C CA . ASP A 1 84 ? 0.906 9.410 -23.275 1.00 52.91 84 ASP A CA 1
ATOM 630 C C . ASP A 1 84 ? 2.361 9.195 -23.699 1.00 52.91 84 ASP A C 1
ATOM 632 O O . ASP A 1 84 ? 2.846 8.078 -23.879 1.00 52.91 84 ASP A O 1
ATOM 636 N N . SER A 1 85 ? 3.062 10.304 -23.944 1.00 50.91 85 SER A N 1
ATOM 637 C CA . SER A 1 85 ? 4.503 10.329 -23.996 1.00 50.91 85 SER A CA 1
ATOM 638 C C . SER A 1 85 ? 4.926 9.617 -22.725 1.00 50.91 85 SER A C 1
ATOM 640 O O . SER A 1 85 ? 4.611 10.078 -21.623 1.00 50.91 85 SER A O 1
ATOM 642 N N . ASP A 1 86 ? 5.503 8.426 -22.920 1.00 52.47 86 ASP A N 1
ATOM 643 C CA . ASP A 1 86 ? 6.064 7.528 -21.923 1.00 52.47 86 ASP A CA 1
ATOM 644 C C . ASP A 1 86 ? 7.037 8.340 -21.074 1.00 52.47 86 ASP A C 1
ATOM 646 O O . ASP A 1 86 ? 8.253 8.335 -21.268 1.00 52.47 86 ASP A O 1
ATOM 650 N N . THR A 1 87 ? 6.492 9.135 -20.162 1.00 52.84 87 THR A N 1
ATOM 651 C CA . THR A 1 87 ? 7.267 9.977 -19.287 1.00 52.84 87 THR A CA 1
ATOM 652 C C . THR A 1 87 ? 7.794 8.966 -18.307 1.00 52.84 87 THR A C 1
ATOM 654 O O . THR A 1 87 ? 7.063 8.513 -17.426 1.00 52.84 87 THR A O 1
ATOM 657 N N . ILE A 1 88 ? 9.017 8.500 -18.574 1.00 59.03 88 ILE A N 1
ATOM 658 C CA . ILE A 1 88 ? 9.717 7.500 -17.782 1.00 59.03 88 ILE A CA 1
ATOM 659 C C . ILE A 1 88 ? 9.822 8.091 -16.386 1.00 59.03 88 ILE A C 1
ATOM 661 O O . ILE A 1 88 ? 10.719 8.874 -16.074 1.00 59.03 88 ILE A O 1
ATOM 665 N N . TRP A 1 89 ? 8.831 7.777 -15.564 1.00 69.06 89 TRP A N 1
ATOM 666 C CA . TRP A 1 89 ? 8.801 8.192 -14.188 1.00 69.06 89 TRP A CA 1
ATOM 667 C C . TRP A 1 89 ? 9.882 7.384 -13.487 1.00 69.06 89 TRP A C 1
ATOM 669 O O . TRP A 1 89 ? 9.785 6.163 -13.349 1.00 69.06 89 TRP A O 1
ATOM 679 N N . VAL A 1 90 ? 10.965 8.060 -13.120 1.00 70.69 90 VAL A N 1
ATOM 680 C CA . VAL A 1 90 ? 12.066 7.435 -12.399 1.00 70.69 90 VAL A CA 1
ATOM 681 C C . VAL A 1 90 ? 11.761 7.544 -10.921 1.00 70.69 90 VAL A C 1
ATOM 683 O O . VAL A 1 90 ? 11.685 8.635 -10.358 1.00 70.69 90 VAL A O 1
ATOM 686 N N . ALA A 1 91 ? 11.596 6.387 -10.296 1.00 71.12 91 ALA A N 1
ATOM 687 C CA . ALA A 1 91 ? 11.366 6.310 -8.876 1.00 71.12 91 ALA A CA 1
ATOM 688 C C . ALA A 1 91 ? 12.607 6.795 -8.091 1.00 71.12 91 ALA A C 1
ATOM 690 O O . ALA A 1 91 ? 13.602 6.079 -7.990 1.00 71.12 91 ALA A O 1
ATOM 691 N N . SER A 1 92 ? 12.537 7.978 -7.474 1.00 74.62 92 SER A N 1
ATOM 692 C CA . SER A 1 92 ? 13.392 8.387 -6.355 1.00 74.62 92 SER A CA 1
ATOM 693 C C . SER A 1 92 ? 13.585 7.285 -5.296 1.00 74.62 92 SER A C 1
ATOM 695 O O . SER A 1 92 ? 12.643 6.639 -4.815 1.00 74.62 92 SER A O 1
ATOM 697 N N . THR A 1 93 ? 14.836 7.094 -4.884 1.00 79.31 93 THR A N 1
ATOM 698 C CA . THR A 1 93 ? 15.204 6.158 -3.816 1.00 79.31 93 THR A CA 1
ATOM 699 C C . THR A 1 93 ? 14.640 6.630 -2.475 1.00 79.31 93 THR A C 1
ATOM 701 O O . THR A 1 93 ? 14.988 7.711 -2.002 1.00 79.31 93 THR A O 1
ATOM 704 N N . ILE A 1 94 ? 13.797 5.812 -1.839 1.00 76.12 94 ILE A N 1
ATOM 705 C CA . ILE A 1 94 ? 13.267 6.061 -0.493 1.00 76.12 94 ILE A CA 1
ATOM 706 C C . ILE A 1 94 ? 14.408 5.929 0.519 1.00 76.12 94 ILE A C 1
ATOM 708 O O . ILE A 1 94 ? 15.108 4.916 0.544 1.00 76.12 94 ILE A O 1
ATOM 712 N N . ARG A 1 95 ? 14.593 6.916 1.401 1.00 75.69 95 ARG A N 1
ATOM 713 C CA . ARG A 1 95 ? 15.500 6.796 2.556 1.00 75.69 95 ARG A CA 1
ATOM 714 C C . ARG A 1 95 ? 14.697 6.646 3.852 1.00 75.69 95 ARG A C 1
ATOM 716 O O . ARG A 1 95 ? 13.533 7.018 3.902 1.00 75.69 95 ARG A O 1
ATOM 723 N N . PRO A 1 96 ? 15.291 6.155 4.952 1.00 70.31 96 PRO A N 1
ATOM 724 C CA . PRO A 1 96 ? 14.572 6.009 6.222 1.00 70.31 96 PRO A CA 1
ATOM 725 C C . PRO A 1 96 ? 13.953 7.318 6.740 1.00 70.31 96 PRO A C 1
ATOM 727 O O . PRO A 1 96 ? 12.811 7.326 7.183 1.00 70.31 96 PRO A O 1
ATOM 730 N N . VAL A 1 97 ? 14.689 8.431 6.626 1.00 70.69 97 VAL A N 1
ATOM 731 C CA . VAL A 1 97 ? 14.254 9.773 7.068 1.00 70.69 97 VAL A CA 1
ATOM 732 C C . VAL A 1 97 ? 13.032 10.290 6.308 1.00 70.69 97 VAL A C 1
ATOM 734 O O . VAL A 1 97 ? 12.254 11.089 6.818 1.00 70.69 97 VAL A O 1
ATOM 737 N N . ASP A 1 98 ? 12.849 9.810 5.086 1.00 66.25 98 ASP A N 1
ATOM 738 C CA . ASP A 1 98 ? 11.778 10.232 4.198 1.00 66.25 98 ASP A CA 1
ATOM 739 C C . ASP A 1 98 ? 10.407 9.675 4.638 1.00 66.25 98 ASP A C 1
ATOM 741 O O . ASP A 1 98 ? 9.354 10.171 4.244 1.00 66.25 98 ASP A O 1
ATOM 745 N N . LEU A 1 99 ? 10.416 8.667 5.513 1.00 64.88 99 LEU A N 1
ATOM 746 C CA . LEU A 1 99 ? 9.235 7.954 5.997 1.00 64.88 99 LEU A CA 1
ATOM 747 C C . LEU A 1 99 ? 8.728 8.462 7.353 1.00 64.88 99 LEU A C 1
ATOM 749 O O . LEU A 1 99 ? 7.724 7.957 7.857 1.00 64.88 99 LEU A O 1
ATOM 753 N N . ASP A 1 100 ? 9.388 9.462 7.944 1.00 66.31 100 ASP A N 1
ATOM 754 C CA . ASP A 1 100 ? 9.009 10.038 9.243 1.00 66.31 100 ASP A CA 1
ATOM 755 C C . ASP A 1 100 ? 7.798 10.996 9.167 1.00 66.31 100 ASP A C 1
ATOM 757 O O . ASP A 1 100 ? 7.374 11.576 10.173 1.00 66.31 100 ASP A O 1
ATOM 761 N N . TYR A 1 101 ? 7.170 11.140 7.994 1.00 61.47 101 TYR A N 1
ATOM 762 C CA . TYR A 1 101 ? 5.930 11.901 7.845 1.00 61.47 101 TYR A CA 1
ATOM 763 C C . TYR A 1 101 ? 4.721 11.122 8.383 1.00 61.47 101 TYR A C 1
ATOM 765 O O . TYR A 1 101 ? 4.378 10.032 7.921 1.00 61.47 101 TYR A O 1
ATOM 773 N N . THR A 1 102 ? 4.040 11.706 9.368 1.00 56.31 102 THR A N 1
ATOM 774 C CA . THR A 1 102 ? 2.974 11.047 10.130 1.00 56.31 102 THR A CA 1
ATOM 775 C C . THR A 1 102 ? 1.584 11.480 9.659 1.00 56.31 102 THR A C 1
ATOM 777 O O . THR A 1 102 ? 1.141 12.595 9.937 1.00 56.31 102 THR A O 1
ATOM 780 N N . ILE A 1 103 ? 0.844 10.567 9.008 1.00 57.25 103 ILE A N 1
ATOM 781 C CA . ILE A 1 103 ? -0.593 10.756 8.702 1.00 57.25 103 ILE A CA 1
ATOM 782 C C . ILE A 1 103 ? -1.430 10.901 9.974 1.00 57.25 103 ILE A C 1
ATOM 784 O O . ILE A 1 103 ? -2.511 11.464 9.897 1.00 57.25 103 ILE A O 1
ATOM 788 N N . HIS A 1 104 ? -0.916 10.543 11.155 1.00 53.41 104 HIS A N 1
ATOM 789 C CA . HIS A 1 104 ? -1.581 10.819 12.436 1.00 53.41 104 HIS A CA 1
ATOM 790 C C . HIS A 1 104 ? -2.002 12.295 12.617 1.00 53.41 104 HIS A C 1
ATOM 792 O O . HIS A 1 104 ? -2.842 12.595 13.457 1.00 53.41 104 HIS A O 1
ATOM 798 N N . LYS A 1 105 ? -1.423 13.237 11.850 1.00 61.75 105 LYS A N 1
ATOM 799 C CA . LYS A 1 105 ? -1.864 14.644 11.815 1.00 61.75 105 LYS A CA 1
ATOM 800 C C . LYS A 1 105 ? -3.077 14.902 10.914 1.00 61.75 105 LYS A C 1
ATOM 802 O O . LYS A 1 105 ? -3.753 15.909 11.092 1.00 61.75 105 LYS A O 1
ATOM 807 N N . LEU A 1 106 ? -3.300 14.049 9.921 1.00 67.69 106 LEU A N 1
ATOM 808 C CA . LEU A 1 106 ? -4.341 14.170 8.902 1.00 67.69 106 LEU A CA 1
ATOM 809 C C . LEU A 1 106 ? -5.571 13.314 9.220 1.00 67.69 106 LEU A C 1
ATOM 811 O O . LEU A 1 106 ? -6.670 13.720 8.856 1.00 67.69 106 LEU A O 1
ATOM 815 N N . LEU A 1 107 ? -5.396 12.165 9.885 1.00 76.50 107 LEU A N 1
ATOM 816 C CA . LEU A 1 107 ? -6.489 11.279 10.296 1.00 76.50 107 LEU A CA 1
ATOM 817 C C . LEU A 1 107 ? -6.378 10.898 11.786 1.00 76.50 107 LEU A C 1
ATOM 819 O O . LEU A 1 107 ? -5.267 10.662 12.272 1.00 76.50 107 LEU A O 1
ATOM 823 N N . PRO A 1 108 ? -7.510 10.798 12.511 1.00 85.12 108 PRO A N 1
ATOM 824 C CA . PRO A 1 108 ? -7.565 10.204 13.847 1.00 85.12 108 PRO A CA 1
ATOM 825 C C . PRO A 1 108 ? -7.068 8.751 13.874 1.00 85.12 108 PRO A C 1
ATOM 827 O O . PRO A 1 108 ? -7.128 8.037 12.870 1.00 85.12 108 PRO A O 1
ATOM 830 N N . GLN A 1 109 ? -6.615 8.285 15.042 1.00 84.88 109 GLN A N 1
ATOM 831 C CA . GLN A 1 109 ? -6.097 6.922 15.205 1.00 84.88 109 GLN A CA 1
ATOM 832 C C . GLN A 1 109 ? -7.170 5.859 14.933 1.00 84.88 109 GLN A C 1
ATOM 834 O O . GLN A 1 109 ? -6.889 4.849 14.299 1.00 84.88 109 GLN A O 1
ATOM 839 N N . GLU A 1 110 ? -8.411 6.108 15.334 1.00 89.12 110 GLU A N 1
ATOM 840 C CA . GLU A 1 110 ? -9.518 5.178 15.122 1.00 89.12 110 GLU A CA 1
ATOM 841 C C . GLU A 1 110 ? -9.800 4.972 13.626 1.00 89.12 110 GLU A C 1
ATOM 843 O O . GLU A 1 110 ? -10.078 3.859 13.185 1.00 89.12 110 GLU A O 1
ATOM 848 N N . GLU A 1 111 ? -9.681 6.030 12.817 1.00 87.25 111 GLU A N 1
ATOM 849 C CA . GLU A 1 111 ? -9.820 5.920 11.362 1.00 87.25 111 GLU A CA 1
ATOM 850 C C . GLU A 1 111 ? -8.663 5.129 10.746 1.00 87.25 111 GLU A C 1
ATOM 852 O O . GLU A 1 111 ? -8.861 4.373 9.792 1.00 87.25 111 GLU A O 1
ATOM 857 N N . HIS A 1 112 ? -7.456 5.258 11.303 1.00 86.25 112 HIS A N 1
ATOM 858 C CA . HIS A 1 112 ? -6.317 4.458 10.875 1.00 86.25 112 HIS A CA 1
ATOM 859 C C . HIS A 1 112 ? -6.544 2.968 11.079 1.00 86.25 112 HIS A C 1
ATOM 861 O O . HIS A 1 112 ? -6.297 2.213 10.135 1.00 86.25 112 HIS A O 1
ATOM 867 N N . ASP A 1 113 ? -7.025 2.588 12.261 1.00 90.81 113 ASP A N 1
ATOM 868 C CA . ASP A 1 113 ? -7.283 1.199 12.634 1.00 90.81 113 ASP A CA 1
ATOM 869 C C . ASP A 1 113 ? -8.366 0.594 11.728 1.00 90.81 113 ASP A C 1
ATOM 871 O O . ASP A 1 113 ? -8.178 -0.483 11.165 1.00 90.81 113 ASP A O 1
ATOM 875 N N . ILE A 1 114 ? -9.452 1.339 11.474 1.00 92.50 114 ILE A N 1
ATOM 876 C CA . ILE A 1 114 ? -10.524 0.916 10.557 1.00 92.50 114 ILE A CA 1
ATOM 877 C C . ILE A 1 114 ? -9.984 0.676 9.141 1.00 92.50 114 ILE A C 1
ATOM 879 O O . ILE A 1 114 ? -10.323 -0.325 8.507 1.00 92.50 114 ILE A O 1
ATOM 883 N N . LEU A 1 115 ? -9.153 1.584 8.618 1.00 91.44 115 LEU A N 1
ATOM 884 C CA . LEU A 1 115 ? -8.587 1.438 7.275 1.00 91.44 115 LEU A CA 1
ATOM 885 C C . LEU A 1 115 ? -7.556 0.303 7.199 1.00 91.44 115 LEU A C 1
ATOM 887 O O . LEU A 1 115 ? -7.468 -0.372 6.176 1.00 91.44 115 LEU A O 1
ATOM 891 N N . ASP A 1 116 ? -6.773 0.086 8.256 1.00 93.31 116 ASP A N 1
ATOM 892 C CA . ASP A 1 116 ? -5.812 -1.018 8.331 1.00 93.31 116 ASP A CA 1
ATOM 893 C C . ASP A 1 116 ? -6.535 -2.372 8.332 1.00 93.31 116 ASP A C 1
ATOM 895 O O . ASP A 1 116 ? -6.215 -3.242 7.515 1.00 93.31 116 ASP A O 1
ATOM 899 N N . ASP A 1 117 ? -7.584 -2.512 9.145 1.00 94.94 117 ASP A N 1
ATOM 900 C CA . ASP A 1 117 ? -8.454 -3.690 9.140 1.00 94.94 117 ASP A CA 1
ATOM 901 C C . ASP A 1 117 ? -9.135 -3.889 7.783 1.00 94.94 117 ASP A C 1
ATOM 903 O O . ASP A 1 117 ? -9.250 -5.017 7.294 1.00 94.94 117 ASP A O 1
ATOM 907 N N . PHE A 1 118 ? -9.540 -2.799 7.127 1.00 94.88 118 PHE A N 1
ATOM 908 C CA . PHE A 1 118 ? -10.134 -2.858 5.796 1.00 94.88 118 PHE A CA 1
ATOM 909 C C . PHE A 1 118 ? -9.150 -3.383 4.742 1.00 94.88 118 PHE A C 1
ATOM 911 O O . PHE A 1 118 ? -9.521 -4.252 3.951 1.00 94.88 118 PHE A O 1
ATOM 918 N N . VAL A 1 119 ? -7.886 -2.945 4.756 1.00 94.88 119 VAL A N 1
ATOM 919 C CA . VAL A 1 119 ? -6.833 -3.483 3.871 1.00 94.88 119 VAL A CA 1
ATOM 920 C C . VAL A 1 119 ? -6.638 -4.981 4.103 1.00 94.88 119 VAL A C 1
ATOM 922 O O . VAL A 1 119 ? -6.614 -5.758 3.142 1.00 94.88 119 VAL A O 1
ATOM 925 N N . VAL A 1 120 ? -6.546 -5.406 5.368 1.00 96.12 120 VAL A N 1
ATOM 926 C CA . VAL A 1 120 ? -6.406 -6.826 5.729 1.00 96.12 120 VAL A CA 1
ATOM 927 C C . VAL A 1 120 ? -7.597 -7.629 5.214 1.00 96.12 120 VAL A C 1
ATOM 929 O O . VAL A 1 120 ? -7.432 -8.702 4.620 1.00 96.12 120 VAL A O 1
ATOM 932 N N . HIS A 1 121 ? -8.804 -7.105 5.401 1.00 96.00 121 HIS A N 1
ATOM 933 C CA . HIS A 1 121 ? -10.029 -7.750 4.962 1.00 96.00 121 HIS A CA 1
ATOM 934 C C . HIS A 1 121 ? -10.100 -7.880 3.435 1.00 96.00 121 HIS A C 1
ATOM 936 O O . HIS A 1 121 ? -10.411 -8.960 2.926 1.00 96.00 121 HIS A O 1
ATOM 942 N N . LEU A 1 122 ? -9.766 -6.821 2.692 1.00 94.62 122 LEU A N 1
ATOM 943 C CA . LEU A 1 122 ? -9.763 -6.838 1.228 1.00 94.62 122 LEU A CA 1
ATOM 944 C C . LEU A 1 122 ? -8.759 -7.851 0.680 1.00 94.62 122 LEU A C 1
ATOM 946 O O . LEU A 1 122 ? -9.105 -8.662 -0.181 1.00 94.62 122 LEU A O 1
ATOM 950 N N . PHE A 1 123 ? -7.530 -7.846 1.201 1.00 95.00 123 PHE A N 1
ATOM 951 C CA . PHE A 1 123 ? -6.504 -8.780 0.749 1.00 95.00 123 PHE A CA 1
ATOM 952 C C . PHE A 1 123 ? -6.901 -10.230 1.032 1.00 95.00 123 PHE A C 1
ATOM 954 O O . PHE A 1 123 ? -6.832 -11.075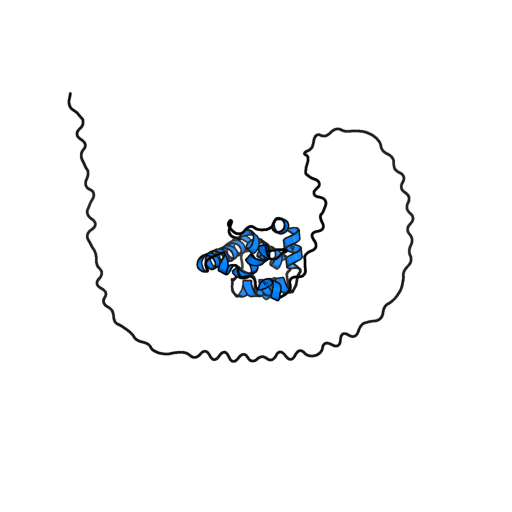 0.141 1.00 95.00 123 PHE A O 1
ATOM 961 N N . THR A 1 124 ? -7.340 -10.532 2.259 1.00 94.56 124 THR A N 1
ATOM 962 C CA . THR A 1 124 ? -7.723 -11.901 2.646 1.00 94.56 124 THR A CA 1
ATOM 963 C C . THR A 1 124 ? -8.930 -12.394 1.851 1.00 94.56 124 THR A C 1
ATOM 965 O O . THR A 1 124 ? -8.938 -13.542 1.418 1.00 94.56 124 THR A O 1
ATOM 968 N N . SER A 1 125 ? -9.894 -11.521 1.554 1.00 95.25 125 SER A N 1
ATOM 969 C CA . SER A 1 125 ? -11.040 -11.856 0.700 1.00 95.25 125 SER A CA 1
ATOM 970 C C . SER A 1 125 ? -10.635 -12.155 -0.748 1.00 95.25 125 SER A C 1
ATOM 972 O O . SER A 1 125 ? -11.234 -13.020 -1.383 1.00 95.25 125 SER A O 1
ATOM 974 N N . ALA A 1 126 ? -9.614 -11.474 -1.275 1.00 92.00 126 ALA A N 1
ATOM 975 C CA . ALA A 1 126 ? -9.151 -11.657 -2.650 1.00 92.00 126 ALA A CA 1
ATOM 976 C C . ALA A 1 126 ? -8.145 -12.813 -2.826 1.00 92.00 126 ALA A C 1
ATOM 978 O O . ALA A 1 126 ? -8.136 -13.467 -3.868 1.00 92.00 126 ALA A O 1
ATOM 979 N N . LYS A 1 127 ? -7.267 -13.047 -1.842 1.00 91.44 127 LYS A N 1
ATOM 980 C CA . LYS A 1 127 ? -6.105 -13.957 -1.945 1.00 91.44 127 LYS A CA 1
ATOM 981 C C . LYS A 1 127 ? -6.171 -15.156 -0.992 1.00 91.44 127 LYS A C 1
ATOM 983 O O . LYS A 1 127 ? -5.388 -16.091 -1.133 1.00 91.44 127 LYS A O 1
ATOM 988 N N . GLY A 1 128 ? -7.098 -15.153 -0.036 1.00 90.25 128 GLY A N 1
ATOM 989 C CA . GLY A 1 128 ? -7.362 -16.252 0.894 1.00 90.25 128 GLY A CA 1
ATOM 990 C C . GLY A 1 128 ? -6.638 -16.132 2.235 1.00 90.25 128 GLY A C 1
ATOM 991 O O . GLY A 1 128 ? -7.288 -16.148 3.277 1.00 90.25 128 GLY A O 1
ATOM 992 N N . TYR A 1 129 ? -5.308 -16.006 2.236 1.00 92.81 129 TYR A N 1
ATOM 993 C CA . TYR A 1 129 ? -4.514 -15.921 3.470 1.00 92.81 129 TYR A CA 1
ATOM 994 C C . TYR A 1 129 ? -3.714 -14.623 3.557 1.00 92.81 129 TYR A C 1
ATOM 996 O O . TYR A 1 129 ? -3.318 -14.052 2.546 1.00 92.81 129 TYR A O 1
ATOM 1004 N N . TRP A 1 130 ? -3.483 -14.153 4.785 1.00 95.38 130 TRP A N 1
ATOM 1005 C CA . TRP A 1 130 ? -2.635 -12.993 5.045 1.00 95.38 130 TRP A CA 1
ATOM 1006 C C . TRP A 1 130 ? -1.156 -13.408 5.000 1.00 95.38 130 TRP A C 1
ATOM 1008 O O . TRP A 1 130 ? -0.811 -14.415 5.626 1.00 95.38 130 TRP A O 1
ATOM 1018 N N . PRO A 1 131 ? -0.288 -12.691 4.269 1.00 96.69 131 PRO A N 1
ATOM 1019 C CA . PRO A 1 131 ? 1.093 -13.107 4.063 1.00 96.69 131 PRO A CA 1
ATOM 1020 C C . PRO A 1 131 ? 1.948 -12.896 5.314 1.00 96.69 131 PRO A C 1
ATOM 1022 O O . PRO A 1 131 ? 1.625 -12.086 6.186 1.00 96.69 131 PRO A O 1
ATOM 1025 N N . SER A 1 132 ? 3.070 -13.612 5.395 1.00 97.31 132 SER A N 1
ATOM 1026 C CA . SER A 1 132 ? 4.072 -13.362 6.429 1.00 97.31 132 SER A CA 1
ATOM 1027 C C . SER A 1 132 ? 4.984 -12.193 6.048 1.00 97.31 132 SER A C 1
ATOM 1029 O O . SER A 1 132 ? 5.125 -11.831 4.880 1.00 97.31 132 SER A O 1
ATOM 1031 N N . ARG A 1 133 ? 5.683 -11.629 7.041 1.00 97.06 133 ARG A N 1
ATOM 1032 C CA . ARG A 1 133 ? 6.713 -10.602 6.814 1.00 97.06 133 ARG A CA 1
ATOM 1033 C C . ARG A 1 133 ? 7.761 -11.037 5.784 1.00 97.06 133 ARG A C 1
ATOM 1035 O O . ARG A 1 133 ? 8.187 -10.219 4.976 1.00 97.06 133 ARG A O 1
ATOM 1042 N N . LEU A 1 134 ? 8.214 -12.291 5.848 1.00 97.44 134 LEU A N 1
ATOM 1043 C CA . LEU A 1 134 ? 9.271 -12.791 4.966 1.00 97.44 134 LEU A CA 1
ATOM 1044 C C . LEU A 1 134 ? 8.776 -12.959 3.529 1.00 97.44 134 LEU A C 1
ATOM 1046 O O . LEU A 1 134 ? 9.528 -12.649 2.609 1.00 97.44 134 LEU A O 1
ATOM 1050 N N . ASP A 1 135 ? 7.520 -13.370 3.337 1.00 97.44 135 ASP A N 1
ATOM 1051 C CA . ASP A 1 135 ? 6.927 -13.480 1.998 1.00 97.44 135 ASP A CA 1
ATOM 1052 C C . ASP A 1 135 ? 6.954 -12.122 1.295 1.00 97.44 135 ASP A C 1
ATOM 1054 O O . ASP A 1 135 ? 7.394 -12.010 0.158 1.00 97.44 135 ASP A O 1
ATOM 1058 N N . VAL A 1 136 ? 6.565 -11.068 2.012 1.00 96.62 136 VAL A N 1
ATOM 1059 C CA . VAL A 1 136 ? 6.514 -9.698 1.486 1.00 96.62 136 VAL A CA 1
ATOM 1060 C C . VAL A 1 136 ? 7.903 -9.154 1.159 1.00 96.62 136 VAL A C 1
ATOM 1062 O O . VAL A 1 136 ? 8.077 -8.463 0.160 1.00 96.62 136 VAL A O 1
ATOM 1065 N N . ILE A 1 137 ? 8.907 -9.456 1.986 1.00 96.31 137 ILE A N 1
ATOM 1066 C CA . ILE A 1 137 ? 10.282 -9.009 1.731 1.00 96.31 137 ILE A CA 1
ATOM 1067 C C . ILE A 1 137 ? 10.848 -9.686 0.479 1.00 96.31 137 ILE A C 1
ATOM 1069 O O . ILE A 1 137 ? 11.522 -9.034 -0.315 1.00 96.31 137 ILE A O 1
ATOM 1073 N N . ASN A 1 138 ? 10.565 -10.974 0.290 1.00 96.75 138 ASN A N 1
ATOM 1074 C CA . ASN A 1 138 ? 11.170 -11.769 -0.774 1.00 96.75 138 ASN A CA 1
ATOM 1075 C C . ASN A 1 138 ? 10.414 -11.689 -2.109 1.00 96.75 138 ASN A C 1
ATOM 1077 O O . ASN A 1 138 ? 11.031 -11.871 -3.156 1.00 96.75 138 ASN A O 1
ATOM 1081 N N . ASP A 1 139 ? 9.115 -11.387 -2.097 1.00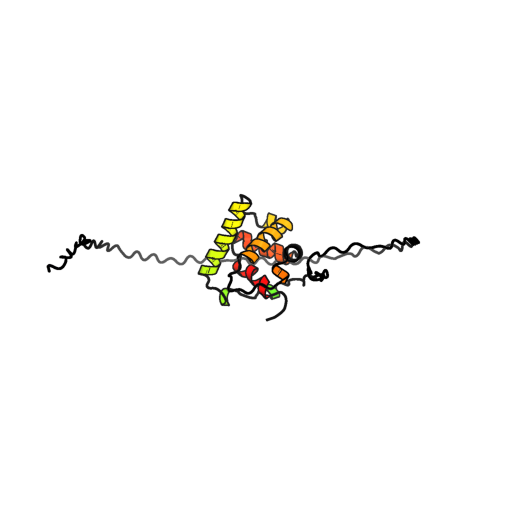 96.81 139 ASP A N 1
ATOM 1082 C CA . ASP A 1 139 ? 8.273 -11.322 -3.293 1.00 96.81 139 ASP A CA 1
ATOM 1083 C C . ASP A 1 139 ? 7.859 -9.873 -3.605 1.00 96.81 139 ASP A C 1
ATOM 1085 O O . ASP A 1 139 ? 6.982 -9.288 -2.966 1.00 96.81 139 ASP A O 1
ATOM 1089 N N . VAL A 1 140 ? 8.484 -9.302 -4.640 1.00 95.69 140 VAL A N 1
ATOM 1090 C CA . VAL A 1 140 ? 8.192 -7.948 -5.145 1.00 95.69 140 VAL A CA 1
ATOM 1091 C C . VAL A 1 140 ? 6.741 -7.816 -5.598 1.00 95.69 140 VAL A C 1
ATOM 1093 O O . VAL A 1 140 ? 6.108 -6.788 -5.365 1.00 95.69 140 VAL A O 1
ATOM 1096 N N . LYS A 1 141 ? 6.182 -8.850 -6.232 1.00 95.44 141 LYS A N 1
ATOM 1097 C CA . LYS A 1 141 ? 4.809 -8.803 -6.732 1.00 95.44 141 LYS A CA 1
ATOM 1098 C C . LYS A 1 141 ? 3.825 -8.788 -5.568 1.00 95.44 141 LYS A C 1
ATOM 1100 O O . LYS A 1 141 ? 2.864 -8.024 -5.593 1.00 95.44 141 LYS A O 1
ATOM 1105 N N . LEU A 1 142 ? 4.068 -9.602 -4.545 1.00 96.12 142 LEU A N 1
ATOM 1106 C CA . LEU A 1 142 ? 3.274 -9.580 -3.319 1.00 96.12 142 LEU A CA 1
ATOM 1107 C C . LEU A 1 142 ? 3.376 -8.222 -2.615 1.00 96.12 142 LEU A C 1
ATOM 1109 O O . LEU A 1 142 ? 2.356 -7.669 -2.203 1.00 96.12 142 LEU A O 1
ATOM 1113 N N . ALA A 1 143 ? 4.584 -7.664 -2.517 1.00 96.06 143 ALA A N 1
ATOM 1114 C CA . ALA A 1 143 ? 4.789 -6.330 -1.968 1.00 96.06 143 ALA A CA 1
ATOM 1115 C C . ALA A 1 143 ? 4.016 -5.261 -2.759 1.00 96.06 143 ALA A C 1
ATOM 1117 O O . ALA A 1 143 ? 3.339 -4.426 -2.163 1.00 96.06 143 ALA A O 1
ATOM 1118 N N . SER A 1 144 ? 4.048 -5.324 -4.091 1.00 95.12 144 SER A N 1
ATOM 1119 C CA . SER A 1 144 ? 3.299 -4.420 -4.966 1.00 95.12 144 SER A CA 1
ATOM 1120 C C . SER A 1 144 ? 1.785 -4.557 -4.782 1.00 95.12 144 SER A C 1
ATOM 1122 O O . SER A 1 144 ? 1.110 -3.545 -4.605 1.00 95.12 144 SER A O 1
ATOM 1124 N N . ASP A 1 145 ? 1.252 -5.786 -4.736 1.00 95.00 145 ASP A N 1
ATOM 1125 C CA . ASP A 1 145 ? -0.179 -6.048 -4.524 1.00 95.00 145 ASP A CA 1
ATOM 1126 C C . ASP A 1 145 ? -0.664 -5.418 -3.194 1.00 95.00 145 ASP A C 1
ATOM 1128 O O . ASP A 1 145 ? -1.715 -4.777 -3.150 1.00 95.00 145 ASP A O 1
ATOM 1132 N N . ILE A 1 146 ? 0.101 -5.563 -2.103 1.00 94.81 146 ILE A N 1
ATOM 1133 C CA . ILE A 1 146 ? -0.258 -4.982 -0.796 1.00 94.81 146 ILE A CA 1
ATOM 1134 C C . ILE A 1 146 ? -0.098 -3.462 -0.816 1.00 94.81 146 ILE A C 1
ATOM 1136 O O . ILE A 1 146 ? -0.984 -2.753 -0.345 1.00 94.81 146 ILE A O 1
ATOM 1140 N N . LEU A 1 147 ? 1.003 -2.946 -1.366 1.00 93.12 147 LEU A N 1
ATOM 1141 C CA . LEU A 1 147 ? 1.233 -1.507 -1.472 1.00 93.12 147 LEU A CA 1
ATOM 1142 C C . LEU A 1 147 ? 0.114 -0.825 -2.269 1.00 93.12 147 LEU A C 1
ATOM 1144 O O . LEU A 1 147 ? -0.365 0.235 -1.871 1.00 93.12 147 LEU A O 1
ATOM 1148 N N . LEU A 1 148 ? -0.363 -1.464 -3.338 1.00 92.19 148 LEU A N 1
ATOM 1149 C CA . LEU A 1 148 ? -1.492 -0.984 -4.123 1.00 92.19 148 LEU A CA 1
ATOM 1150 C C . LEU A 1 148 ? -2.778 -0.911 -3.294 1.00 92.19 148 LEU A C 1
ATOM 1152 O O . LEU A 1 148 ? -3.504 0.075 -3.393 1.00 92.19 148 LEU A O 1
ATOM 1156 N N . LEU A 1 149 ? -3.057 -1.914 -2.455 1.00 93.06 149 LEU A N 1
ATOM 1157 C CA . LEU A 1 149 ? -4.202 -1.858 -1.540 1.00 93.06 149 LEU A CA 1
ATOM 1158 C C . LEU A 1 149 ? -4.056 -0.734 -0.521 1.00 93.06 149 LEU A C 1
ATOM 1160 O O . LEU A 1 149 ? -5.019 -0.019 -0.264 1.00 93.06 149 LEU A O 1
ATOM 1164 N N . VAL A 1 150 ? -2.860 -0.550 0.040 1.00 91.56 150 VAL A N 1
ATOM 1165 C CA . VAL A 1 150 ? -2.585 0.528 0.996 1.00 91.56 150 VAL A CA 1
ATOM 1166 C C . VAL A 1 150 ? -2.866 1.886 0.354 1.00 91.56 150 VAL A C 1
ATOM 1168 O O . VAL A 1 150 ? -3.625 2.674 0.913 1.00 91.56 150 VAL A O 1
ATOM 1171 N N . VAL A 1 151 ? -2.329 2.128 -0.842 1.00 88.31 151 VAL A N 1
ATOM 1172 C CA . VAL A 1 151 ? -2.537 3.367 -1.606 1.00 88.31 151 VAL A CA 1
ATOM 1173 C C . VAL A 1 151 ? -4.005 3.531 -2.001 1.00 88.31 151 VAL A C 1
ATOM 1175 O O . VAL A 1 151 ? -4.585 4.584 -1.768 1.00 88.31 151 VAL A O 1
ATOM 1178 N N . GLY A 1 152 ? -4.641 2.486 -2.531 1.00 86.31 152 GLY A N 1
ATOM 1179 C CA . GLY A 1 152 ? -6.048 2.509 -2.942 1.00 86.31 152 GLY A CA 1
ATOM 1180 C C . GLY A 1 152 ? -7.039 2.646 -1.781 1.00 86.31 152 GLY A C 1
ATOM 1181 O O . GLY A 1 152 ? -8.157 3.107 -1.985 1.00 86.31 152 GLY A O 1
ATOM 1182 N N . SER A 1 153 ? -6.630 2.278 -0.565 1.00 86.88 153 SER A N 1
ATOM 1183 C CA . SER A 1 153 ? -7.400 2.459 0.674 1.00 86.88 153 SER A CA 1
ATOM 1184 C C . SER A 1 153 ? -7.180 3.819 1.339 1.00 86.88 153 SER A C 1
ATOM 1186 O O . SER A 1 153 ? -7.720 4.065 2.419 1.00 86.88 153 SER A O 1
ATOM 1188 N N . ALA A 1 154 ? -6.366 4.698 0.746 1.00 78.62 154 ALA A N 1
ATOM 1189 C CA . ALA A 1 154 ? -6.196 6.041 1.272 1.00 78.62 154 ALA A CA 1
ATOM 1190 C C . ALA A 1 154 ? -7.556 6.753 1.347 1.00 78.62 154 ALA A C 1
ATOM 1192 O O . ALA A 1 154 ? -8.408 6.611 0.468 1.00 78.62 154 ALA A O 1
ATOM 1193 N N . SER A 1 155 ? -7.762 7.513 2.426 1.00 74.00 155 SER A N 1
ATOM 1194 C CA . SER A 1 155 ? -8.990 8.286 2.619 1.00 74.00 155 SER A CA 1
ATOM 1195 C C . SER A 1 155 ? -9.231 9.199 1.410 1.00 74.00 155 SER A C 1
ATOM 1197 O O . SER A 1 155 ? -8.278 9.796 0.915 1.00 74.00 155 SER A O 1
ATOM 1199 N N . PRO A 1 156 ? -10.477 9.389 0.944 1.00 70.69 156 PRO A N 1
ATOM 1200 C CA . PRO A 1 156 ? -10.765 10.309 -0.161 1.00 70.69 156 PRO A CA 1
ATOM 1201 C C . PRO A 1 156 ? -10.341 11.758 0.136 1.00 70.69 156 PRO A C 1
ATOM 1203 O O . PRO A 1 156 ? -10.159 12.548 -0.786 1.00 70.69 156 PRO A O 1
ATOM 1206 N N . ASN A 1 157 ? -10.157 12.102 1.415 1.00 68.00 157 ASN A N 1
ATOM 1207 C CA . ASN A 1 157 ? -9.666 13.410 1.856 1.00 68.00 157 ASN A CA 1
ATOM 1208 C C . ASN A 1 157 ? -8.137 13.542 1.775 1.00 68.00 157 ASN A C 1
ATOM 1210 O O . ASN A 1 157 ? -7.600 14.629 1.976 1.00 68.00 157 ASN A O 1
ATOM 1214 N N . ILE A 1 158 ? -7.437 12.441 1.507 1.00 73.00 158 ILE A N 1
ATOM 1215 C CA . ILE A 1 158 ? -5.999 12.391 1.290 1.00 73.00 158 ILE A CA 1
ATOM 1216 C C . ILE A 1 158 ? -5.765 12.497 -0.223 1.00 73.00 158 ILE A C 1
ATOM 1218 O O . ILE A 1 158 ? -6.012 11.530 -0.947 1.00 73.00 158 ILE A O 1
ATOM 1222 N N . PRO A 1 159 ? -5.307 13.653 -0.739 1.00 71.06 159 PRO A N 1
ATOM 1223 C CA . PRO A 1 159 ? -5.004 13.781 -2.155 1.00 71.06 159 PRO A CA 1
ATOM 1224 C C . PRO A 1 159 ? -3.808 12.891 -2.511 1.00 71.06 159 PRO A C 1
ATOM 1226 O O . PRO A 1 159 ? -2.662 13.212 -2.203 1.00 71.06 159 PRO A O 1
ATOM 1229 N N . LEU A 1 160 ? -4.082 11.768 -3.179 1.00 76.81 160 LEU A N 1
ATOM 1230 C CA . LEU A 1 160 ? -3.051 10.965 -3.829 1.00 76.81 160 LEU A CA 1
ATOM 1231 C C . LEU A 1 160 ? -2.550 11.690 -5.072 1.00 76.81 160 LEU A C 1
ATOM 1233 O O . LEU A 1 160 ? -3.350 12.187 -5.876 1.00 76.81 160 LEU A O 1
ATOM 1237 N N . LYS A 1 161 ? -1.233 11.692 -5.265 1.00 78.19 161 LYS A N 1
ATOM 1238 C CA . LYS A 1 161 ? -0.652 12.263 -6.476 1.00 78.19 161 LYS A CA 1
ATOM 1239 C C . LYS A 1 161 ? -0.953 11.404 -7.715 1.00 78.19 161 LYS A C 1
ATOM 1241 O O . LYS A 1 161 ? -1.193 10.199 -7.576 1.00 78.19 161 LYS A O 1
ATOM 1246 N N . PRO A 1 162 ? -0.963 11.995 -8.923 1.00 80.75 162 PRO A N 1
ATOM 1247 C CA . PRO A 1 162 ? -1.289 11.279 -10.156 1.00 80.75 162 PRO A CA 1
ATOM 1248 C C . PRO A 1 162 ? -0.404 10.056 -10.424 1.00 80.75 162 PRO A C 1
ATOM 1250 O O . PRO A 1 162 ? -0.902 9.038 -10.896 1.00 80.75 162 PRO A O 1
ATOM 1253 N N . GLU A 1 163 ? 0.874 10.106 -10.051 1.00 81.75 163 GLU A N 1
ATOM 1254 C CA . GLU A 1 163 ? 1.866 9.058 -10.310 1.00 81.75 163 GLU A CA 1
ATOM 1255 C C . GLU A 1 163 ? 1.521 7.749 -9.591 1.00 81.75 163 G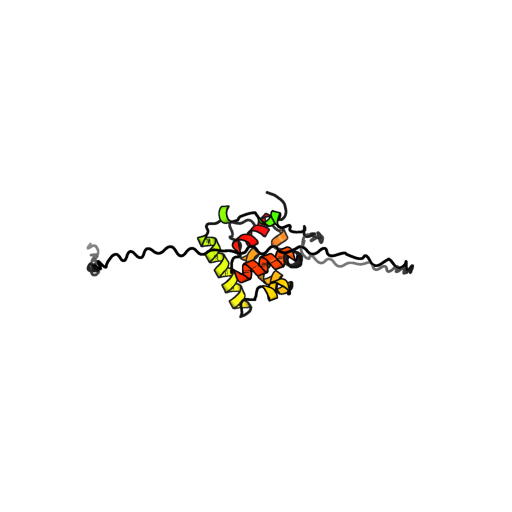LU A C 1
ATOM 1257 O O . GLU A 1 163 ? 1.817 6.669 -10.095 1.00 81.75 163 GLU A O 1
ATOM 1262 N N . TRP A 1 164 ? 0.830 7.834 -8.451 1.00 80.88 164 TRP A N 1
ATOM 1263 C CA . TRP A 1 164 ? 0.364 6.679 -7.678 1.00 80.88 164 TRP A CA 1
ATOM 1264 C C . TRP A 1 164 ? -0.851 5.984 -8.293 1.00 80.88 164 TRP A C 1
ATOM 1266 O O . TRP A 1 164 ? -1.177 4.860 -7.915 1.00 80.88 164 TRP A O 1
ATOM 1276 N N . ARG A 1 165 ? -1.528 6.633 -9.250 1.00 80.38 165 ARG A N 1
ATOM 1277 C CA . ARG A 1 165 ? -2.633 6.026 -10.008 1.00 80.38 165 ARG A CA 1
ATOM 1278 C C . ARG A 1 165 ? -2.119 5.070 -11.084 1.00 80.38 165 ARG A C 1
ATOM 1280 O O . ARG A 1 165 ? -2.876 4.234 -11.572 1.00 80.38 165 ARG A O 1
ATOM 1287 N N . ILE A 1 166 ? -0.838 5.177 -11.436 1.00 85.62 166 ILE A N 1
ATOM 1288 C CA . ILE A 1 166 ? -0.185 4.338 -12.433 1.00 85.62 166 ILE A CA 1
ATOM 1289 C C . ILE A 1 166 ? 0.368 3.094 -11.732 1.00 85.62 166 ILE A C 1
ATOM 1291 O O . ILE A 1 166 ? 1.343 3.155 -10.985 1.00 85.62 166 ILE A O 1
ATOM 1295 N N . LEU A 1 167 ? -0.232 1.934 -12.011 1.00 85.00 167 LEU A N 1
ATOM 1296 C CA . LEU A 1 167 ? 0.142 0.657 -11.385 1.00 85.00 167 LEU A CA 1
ATOM 1297 C C . LEU A 1 167 ? 1.629 0.313 -11.552 1.00 85.00 167 LEU A C 1
ATOM 1299 O O . LEU A 1 167 ? 2.248 -0.216 -10.630 1.00 85.00 167 LEU A O 1
ATOM 1303 N N . LYS A 1 168 ? 2.208 0.637 -12.716 1.00 87.75 168 LYS A N 1
ATOM 1304 C CA . LYS A 1 168 ? 3.630 0.406 -13.004 1.00 87.75 168 LYS A CA 1
ATOM 1305 C C . LYS A 1 168 ? 4.534 1.143 -12.009 1.00 87.75 168 LYS A C 1
ATOM 1307 O O . LYS A 1 168 ? 5.478 0.549 -11.507 1.00 87.75 168 LYS A O 1
ATOM 1312 N N . ASN A 1 169 ? 4.201 2.381 -11.652 1.00 85.62 169 ASN A N 1
ATOM 1313 C CA . ASN A 1 169 ? 4.993 3.182 -10.717 1.00 85.62 169 ASN A CA 1
ATOM 1314 C C . ASN A 1 169 ? 4.963 2.585 -9.304 1.00 85.62 169 ASN A C 1
ATOM 1316 O O . ASN A 1 169 ? 5.992 2.492 -8.640 1.00 85.62 169 ASN A O 1
ATOM 1320 N N . VAL A 1 170 ? 3.799 2.090 -8.871 1.00 87.31 170 VAL A N 1
ATOM 1321 C CA . VAL A 1 170 ? 3.653 1.388 -7.584 1.00 87.31 170 VAL A CA 1
ATOM 1322 C C . VAL A 1 170 ? 4.482 0.097 -7.555 1.00 87.31 170 VAL A C 1
ATOM 1324 O O . VAL A 1 170 ? 5.070 -0.233 -6.526 1.00 87.31 170 VAL A O 1
ATOM 1327 N N . ALA A 1 171 ? 4.565 -0.626 -8.675 1.00 88.94 171 ALA A N 1
ATOM 1328 C CA . ALA A 1 171 ? 5.412 -1.812 -8.789 1.00 88.94 171 ALA A CA 1
ATOM 1329 C C . ALA A 1 171 ? 6.908 -1.476 -8.688 1.00 88.94 171 ALA A C 1
ATOM 1331 O O . ALA A 1 171 ? 7.602 -2.114 -7.901 1.00 88.94 171 ALA A O 1
ATOM 1332 N N . VAL A 1 172 ? 7.379 -0.435 -9.383 1.00 89.12 172 VAL A N 1
ATOM 1333 C CA . VAL A 1 172 ? 8.781 0.022 -9.296 1.00 89.12 172 VAL A CA 1
ATOM 1334 C C . VAL A 1 172 ? 9.147 0.419 -7.862 1.00 89.12 172 VAL A C 1
ATOM 1336 O O . VAL A 1 172 ? 10.228 0.105 -7.374 1.00 89.12 172 VAL A O 1
ATOM 1339 N N . LEU A 1 173 ? 8.233 1.055 -7.128 1.00 86.94 173 LEU A N 1
ATOM 1340 C CA . LEU A 1 173 ? 8.460 1.356 -5.713 1.00 86.94 173 LEU A CA 1
ATOM 1341 C C . LEU A 1 173 ? 8.622 0.098 -4.864 1.00 86.94 173 LEU A C 1
ATOM 1343 O O . LEU A 1 173 ? 9.490 0.046 -3.993 1.00 86.94 173 LEU A O 1
ATOM 1347 N N . ALA A 1 174 ? 7.804 -0.921 -5.123 1.00 91.62 174 ALA A N 1
ATOM 1348 C CA . ALA A 1 174 ? 7.866 -2.192 -4.417 1.00 91.62 174 ALA A CA 1
ATOM 1349 C C . ALA A 1 174 ? 9.159 -2.980 -4.691 1.00 91.62 174 ALA A C 1
ATOM 1351 O O . ALA A 1 174 ? 9.455 -3.906 -3.942 1.00 91.62 174 ALA A O 1
ATOM 1352 N N . GLU A 1 175 ? 9.954 -2.620 -5.701 1.00 92.50 175 GLU A N 1
ATOM 1353 C CA . GLU A 1 175 ? 11.290 -3.196 -5.909 1.00 92.50 175 GLU A CA 1
ATOM 1354 C C . GLU A 1 175 ? 12.297 -2.712 -4.858 1.00 92.50 175 GLU A C 1
ATOM 1356 O O . GLU A 1 175 ? 13.261 -3.414 -4.550 1.00 92.50 175 GLU A O 1
ATOM 1361 N N . GLN A 1 176 ? 12.063 -1.548 -4.245 1.00 91.31 176 GLN A N 1
ATOM 1362 C CA . GLN A 1 176 ? 12.995 -0.977 -3.281 1.00 91.31 176 GLN A CA 1
ATOM 1363 C C . GLN A 1 176 ? 13.028 -1.794 -1.980 1.00 91.31 176 GLN A C 1
ATOM 1365 O O . GLN A 1 176 ? 12.031 -1.917 -1.262 1.00 91.31 176 GLN A O 1
ATOM 1370 N N . ASP A 1 177 ? 14.210 -2.301 -1.622 1.00 91.69 177 ASP A N 1
ATOM 1371 C CA . ASP A 1 177 ? 14.421 -3.143 -0.434 1.00 91.69 177 ASP A CA 1
ATOM 1372 C C . ASP A 1 177 ? 13.934 -2.501 0.862 1.00 91.69 177 ASP A C 1
ATOM 1374 O O . ASP A 1 177 ? 13.330 -3.160 1.711 1.00 91.69 177 ASP A O 1
ATOM 1378 N N . ILE A 1 178 ? 14.183 -1.203 1.022 1.00 89.56 178 ILE A N 1
ATOM 1379 C CA . ILE A 1 178 ? 13.731 -0.450 2.189 1.00 89.56 178 ILE A CA 1
ATOM 1380 C C . ILE A 1 178 ? 12.205 -0.465 2.303 1.00 89.56 178 ILE A C 1
ATOM 1382 O O . ILE A 1 178 ? 11.675 -0.712 3.388 1.00 89.56 178 ILE A O 1
ATOM 1386 N N . LEU A 1 179 ? 11.501 -0.283 1.183 1.00 90.25 179 LEU A N 1
ATOM 1387 C CA . LEU A 1 179 ? 10.048 -0.270 1.156 1.00 90.25 179 LEU A CA 1
ATOM 1388 C C . LEU A 1 179 ? 9.491 -1.655 1.465 1.00 90.25 179 LEU A C 1
ATOM 1390 O O . LEU A 1 179 ? 8.596 -1.776 2.298 1.00 90.25 179 LEU A O 1
ATOM 1394 N N . ARG A 1 180 ? 10.063 -2.710 0.876 1.00 94.62 180 ARG A N 1
ATOM 1395 C CA . ARG A 1 180 ? 9.657 -4.093 1.170 1.00 94.62 180 ARG A CA 1
ATOM 1396 C C . ARG A 1 180 ? 9.870 -4.466 2.630 1.00 94.62 180 ARG A C 1
ATOM 1398 O O . ARG A 1 180 ? 9.011 -5.108 3.231 1.00 94.62 180 ARG A O 1
ATOM 1405 N N . ARG A 1 181 ? 10.977 -4.035 3.241 1.00 93.44 181 ARG A N 1
ATOM 1406 C CA . ARG A 1 181 ? 11.233 -4.251 4.675 1.00 93.44 181 ARG A CA 1
ATOM 1407 C C . ARG A 1 181 ? 10.192 -3.555 5.546 1.00 93.44 181 ARG A C 1
ATOM 1409 O O . ARG A 1 181 ? 9.697 -4.171 6.488 1.00 93.44 181 ARG A O 1
ATOM 1416 N N . LEU A 1 182 ? 9.837 -2.314 5.222 1.00 91.19 182 LEU A N 1
ATOM 1417 C CA . LEU A 1 182 ? 8.806 -1.563 5.944 1.00 91.19 182 LEU A CA 1
ATOM 1418 C C . LEU A 1 182 ? 7.430 -2.185 5.770 1.00 91.19 182 LEU A C 1
ATOM 1420 O O . LEU A 1 182 ? 6.734 -2.405 6.755 1.00 91.19 182 LEU A O 1
ATOM 1424 N N . LEU A 1 183 ? 7.079 -2.544 4.540 1.00 94.00 183 LEU A N 1
ATOM 1425 C CA . LEU A 1 183 ? 5.845 -3.244 4.227 1.00 94.00 183 LEU A CA 1
ATOM 1426 C C . LEU A 1 183 ? 5.753 -4.574 4.970 1.00 94.00 183 LEU A C 1
ATOM 1428 O O . LEU A 1 183 ? 4.722 -4.866 5.565 1.00 94.00 183 LEU A O 1
ATOM 1432 N N . GLY A 1 184 ? 6.843 -5.337 5.032 1.00 95.19 184 GLY A N 1
ATOM 1433 C CA . GLY A 1 184 ? 6.915 -6.562 5.820 1.00 95.19 184 GLY A CA 1
ATOM 1434 C C . GLY A 1 184 ? 6.694 -6.324 7.319 1.00 95.19 184 GLY A C 1
ATOM 1435 O O . GLY A 1 184 ? 6.015 -7.118 7.970 1.00 95.19 184 GLY A O 1
ATOM 1436 N N . MET A 1 185 ? 7.223 -5.230 7.879 1.00 94.31 185 MET A N 1
ATOM 1437 C CA . MET A 1 185 ? 6.970 -4.854 9.278 1.00 94.31 185 MET A CA 1
ATOM 1438 C C . MET A 1 185 ? 5.517 -4.426 9.506 1.00 94.31 185 MET A C 1
ATOM 1440 O O . MET A 1 185 ? 4.897 -4.859 10.477 1.00 94.31 185 MET A O 1
ATOM 1444 N N . SER A 1 186 ? 4.951 -3.642 8.591 1.00 93.50 186 SER A N 1
ATOM 1445 C CA . SER A 1 186 ? 3.538 -3.264 8.609 1.00 93.50 186 SER A CA 1
ATOM 1446 C C . SER A 1 186 ? 2.618 -4.471 8.484 1.00 93.50 186 SER A C 1
ATOM 1448 O O . SER A 1 186 ? 1.616 -4.539 9.179 1.00 93.50 186 SER A O 1
ATOM 1450 N N . VAL A 1 187 ? 2.965 -5.467 7.671 1.00 95.38 187 VAL A N 1
ATOM 1451 C CA . VAL A 1 187 ? 2.199 -6.714 7.532 1.00 95.38 187 VAL A CA 1
ATOM 1452 C C . VAL A 1 187 ? 2.232 -7.543 8.814 1.00 95.38 187 VAL A C 1
ATOM 1454 O O . VAL A 1 187 ? 1.202 -8.102 9.195 1.00 95.38 187 VAL A O 1
ATOM 1457 N N . LEU A 1 188 ? 3.379 -7.584 9.506 1.00 94.19 188 LEU A N 1
ATOM 1458 C CA . LEU A 1 188 ? 3.514 -8.245 10.806 1.00 94.19 188 LEU A CA 1
ATOM 1459 C C . LEU A 1 188 ? 2.623 -7.589 11.870 1.00 94.19 188 LEU A C 1
ATOM 1461 O O . LEU A 1 188 ? 1.930 -8.290 12.602 1.00 94.19 188 LEU A O 1
ATOM 1465 N N . GLY A 1 189 ? 2.636 -6.255 11.939 1.00 89.69 189 GLY A N 1
ATOM 1466 C CA . GLY A 1 189 ? 1.832 -5.480 12.887 1.00 89.69 189 GLY A CA 1
ATOM 1467 C C . GLY A 1 189 ? 0.404 -5.184 12.426 1.00 89.69 189 GLY A C 1
ATOM 1468 O O . GLY A 1 189 ? -0.346 -4.580 13.183 1.00 89.69 189 GLY A O 1
ATOM 1469 N N . LYS A 1 190 ? 0.047 -5.568 11.192 1.00 93.12 190 LYS A N 1
ATOM 1470 C CA . LYS A 1 190 ? -1.163 -5.130 10.474 1.00 93.12 190 LYS A CA 1
ATOM 1471 C C . LYS A 1 190 ? -1.388 -3.614 10.557 1.00 93.12 190 LYS A C 1
ATOM 1473 O O . LYS A 1 190 ? -2.513 -3.163 10.703 1.00 93.12 190 LYS A O 1
ATOM 1478 N N . SER A 1 191 ? -0.306 -2.841 10.477 1.00 91.25 191 SER A N 1
ATOM 1479 C CA . SER A 1 191 ? -0.299 -1.394 10.687 1.00 91.25 191 SER A CA 1
ATOM 1480 C C . SER A 1 191 ? 0.233 -0.662 9.454 1.00 91.25 191 SER A C 1
ATOM 1482 O O . SER A 1 191 ? 1.440 -0.563 9.215 1.00 91.25 191 SER A O 1
ATOM 1484 N N . PHE A 1 192 ? -0.681 -0.143 8.637 1.00 90.81 192 PHE A N 1
ATOM 1485 C CA . PHE A 1 192 ? -0.391 0.479 7.339 1.00 90.81 192 PHE A CA 1
ATOM 1486 C C . PHE A 1 192 ? -0.487 2.002 7.358 1.00 90.81 192 PHE A C 1
ATOM 1488 O O . PHE A 1 192 ? -0.186 2.652 6.355 1.00 90.81 192 PHE A O 1
ATOM 1495 N N . SER A 1 193 ? -0.849 2.582 8.503 1.00 85.38 193 SER A N 1
ATOM 1496 C CA . SER A 1 193 ? -0.944 4.029 8.715 1.00 85.38 193 SER A CA 1
ATOM 1497 C C . SER A 1 193 ? 0.268 4.809 8.199 1.00 85.38 193 SER A C 1
ATOM 1499 O O . SER A 1 193 ? 0.085 5.821 7.527 1.00 85.38 193 SER A O 1
ATOM 1501 N N . LYS A 1 194 ? 1.494 4.323 8.437 1.00 81.81 194 LYS A N 1
ATOM 1502 C CA . LYS A 1 194 ? 2.726 4.961 7.942 1.00 81.81 194 LYS A CA 1
ATOM 1503 C C . LYS A 1 194 ? 2.894 4.838 6.429 1.00 81.81 194 LYS A C 1
ATOM 1505 O O . LYS A 1 194 ? 3.281 5.795 5.783 1.00 81.81 194 LYS A O 1
ATOM 1510 N N . LEU A 1 195 ? 2.576 3.692 5.836 1.00 86.31 195 LEU A N 1
ATOM 1511 C CA . LEU A 1 195 ? 2.792 3.462 4.402 1.00 86.31 195 LEU A CA 1
ATOM 1512 C C . LEU A 1 195 ? 1.825 4.246 3.522 1.00 86.31 195 LEU A C 1
ATOM 1514 O O . LEU A 1 195 ? 2.194 4.654 2.426 1.00 86.31 195 LEU A O 1
ATOM 1518 N N . ARG A 1 196 ? 0.620 4.540 4.020 1.00 83.19 196 ARG A N 1
ATOM 1519 C CA . ARG A 1 196 ? -0.290 5.473 3.346 1.00 83.19 196 ARG A CA 1
ATOM 1520 C C . ARG A 1 196 ? 0.345 6.858 3.156 1.00 83.19 196 ARG A C 1
ATOM 1522 O O . ARG A 1 196 ? -0.108 7.611 2.298 1.00 83.19 196 ARG A O 1
ATOM 1529 N N . SER A 1 197 ? 1.386 7.207 3.930 1.00 76.50 197 SER A N 1
ATOM 1530 C CA . SER A 1 197 ? 2.001 8.538 3.891 1.00 76.50 197 SER A CA 1
ATOM 1531 C C . SER A 1 197 ? 2.925 8.708 2.692 1.00 76.50 197 SER A C 1
ATOM 1533 O O . SER A 1 197 ? 3.157 9.831 2.247 1.00 76.50 197 SER A O 1
ATOM 1535 N N . LEU A 1 198 ? 3.365 7.592 2.100 1.00 75.94 198 LEU A N 1
ATOM 1536 C CA . LEU A 1 198 ? 4.190 7.567 0.895 1.00 75.94 198 LEU A CA 1
ATOM 1537 C C . LEU A 1 198 ? 3.545 8.318 -0.272 1.00 75.94 198 LEU A C 1
ATOM 1539 O O . LEU A 1 198 ? 4.251 8.993 -1.019 1.00 75.94 198 LEU A O 1
ATOM 1543 N N . GLY A 1 199 ? 2.210 8.274 -0.376 1.00 68.44 199 GLY A N 1
ATOM 1544 C CA . GLY A 1 199 ? 1.441 9.030 -1.368 1.00 68.44 199 GLY A CA 1
ATOM 1545 C C . GLY A 1 199 ? 1.708 10.539 -1.334 1.00 68.44 199 GLY A C 1
ATOM 1546 O O . GLY A 1 199 ? 1.633 11.198 -2.367 1.00 68.44 199 GLY A O 1
ATOM 1547 N N . PHE A 1 200 ? 2.076 11.077 -0.167 1.00 66.25 200 PHE A N 1
ATOM 1548 C CA . PHE A 1 200 ? 2.411 12.489 0.025 1.00 66.25 200 PHE A CA 1
ATOM 1549 C C . PHE A 1 200 ? 3.896 12.796 -0.171 1.00 66.25 200 PHE A C 1
ATOM 1551 O O . PHE A 1 200 ? 4.240 13.909 -0.562 1.00 66.25 200 PHE A O 1
ATOM 1558 N N . TRP A 1 201 ? 4.774 11.830 0.104 1.00 64.56 201 TRP A N 1
ATOM 1559 C CA . TRP A 1 201 ? 6.217 12.062 0.184 1.00 64.56 201 TRP A CA 1
ATOM 1560 C C . TRP A 1 201 ? 6.888 12.318 -1.172 1.00 64.56 201 TRP A C 1
ATOM 1562 O O . TRP A 1 201 ? 7.870 13.052 -1.224 1.00 64.56 201 TRP A O 1
ATOM 1572 N N . TYR A 1 202 ? 6.373 11.744 -2.263 1.00 61.72 202 TYR A N 1
ATOM 1573 C CA . TYR A 1 202 ? 7.086 11.623 -3.543 1.00 61.72 202 TYR A CA 1
ATOM 1574 C C . TYR A 1 202 ? 7.183 12.930 -4.357 1.00 61.72 202 TYR A C 1
ATOM 1576 O O . TYR A 1 202 ? 6.719 13.008 -5.482 1.00 61.72 202 TYR A O 1
ATOM 1584 N N . GLU A 1 203 ? 7.702 13.991 -3.738 1.00 54.94 203 GLU A N 1
ATOM 1585 C CA . GLU A 1 203 ? 8.005 15.355 -4.215 1.00 54.94 203 GLU A CA 1
ATOM 1586 C C . GLU A 1 203 ? 7.045 16.477 -3.781 1.00 54.94 203 GLU A C 1
ATOM 1588 O O . GLU A 1 203 ? 6.190 16.930 -4.538 1.00 54.94 203 GLU A O 1
ATOM 1593 N N . GLY A 1 204 ? 7.212 16.955 -2.546 1.00 49.66 204 GLY A N 1
ATOM 1594 C CA . GLY A 1 204 ? 6.898 18.345 -2.196 1.00 49.66 204 GLY A CA 1
ATOM 1595 C C . GLY A 1 204 ? 5.580 18.595 -1.463 1.00 49.66 204 GLY A C 1
ATOM 1596 O O . GLY A 1 204 ? 4.542 18.804 -2.088 1.00 49.66 204 GLY A O 1
ATOM 1597 N N . TYR A 1 205 ? 5.686 18.701 -0.138 1.00 38.19 205 TYR A N 1
ATOM 1598 C CA . TYR A 1 205 ? 5.123 19.810 0.639 1.00 38.19 205 TYR A CA 1
ATOM 1599 C C . TYR A 1 205 ? 6.173 20.296 1.639 1.00 38.19 205 TYR A C 1
ATOM 1601 O O . TYR A 1 205 ? 6.835 19.430 2.258 1.00 38.19 205 TYR A O 1
#

Sequence (205 aa):
MSGPNVQVVRGPQLSHMQPDHDLGYLENDAPSTYSSEFDDEVDLAHVVVEEPDDPVDSDYGSDDASEGSLDDTSDDSGADFEDDSDTIWVASTIRPVDLDYTIHKLLPQEEHDILDDFVVHLFTSAKGYWPSRLDVINDVKLASDILLLVVGSASPNIPLKPEWRILKNVAVLAEQDILRRLLGMSVLGKSFSKLRSLGFWYEGY

Secondary structure (DSSP, 8-state):
-PPP-----PPPP-------------------------------------PPP------------------------------------------GGGG---GGGTS-HHHHHHHHHHHHHHHHHHHSSPPPHHHHHH-HHHHHHHHHHHHHTS-TTS---GGGGSHHHHHHHHH-HHHHHHHHHHHHHT--TTGGGHHHHTT--

Organism: Ceriporiopsis subvermispora (strain B) (NCBI:txid914234)

Radius of gyration: 30.98 Å; chains: 1; bounding box: 110×36×94 Å

pLDDT: mean 72.37, std 16.86, range [38.19, 97.44]